Protein AF-A0A924WLX1-F1 (afdb_monomer_lite)

Secondary structure (DSSP, 8-state):
---HHHHHHTSTT--SS------HHHHHHHHTT--S-TT-EEEEETTTTEEEEHHHHHHHHHHHT--GGGHHHHHHHHHHHTSTTT-HHHHHH-SS--EEEEEEESHHHHHTT---STTTTSSS-HHHHHHHHHHHHHHHHTT---BTTTB--SS--GGGT--EE---GGG-SS--HHHHTT--TT--EEEEEEE-SPPP---SS--SHHHHHHHHHHHHT-TT-GGGTS---------HHHHHHHHHTT--HHHHHHHHH-

Foldseek 3Di:
DDPQQVVQCPDLLDPNDGWQPQDPVQLVQLPVLDPDDQQDWLFAAADVRFTDGLSLLSSLLRRLPHDSLLSVVLSVVSNVCRDVVVVVLCLLADQAAKAWAKAKAADSCVVQFFAAAPQNVHDDTSSQQRSFQSVLSCCCVRHVSRDPTRYNHP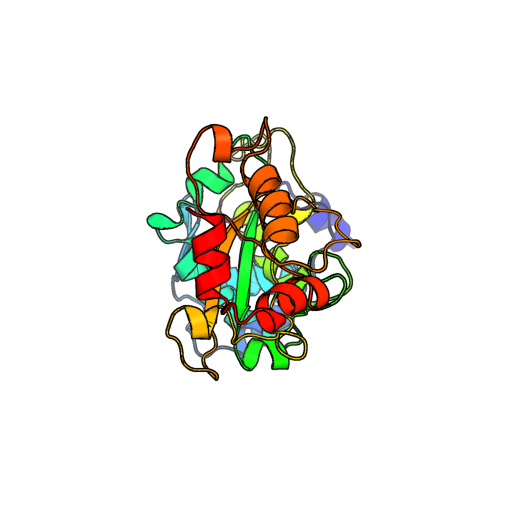DYDPCSNGHYHYHPCVLAPAQGPCVVVPHDNRDTDIDIDMDGPDDDQDDPDDLALVVLLVSVLCVCCDPPDPCVVPPDDDDDDDHSVNSVSCVVVVDHPVNSVVVSVD

pLDDT: mean 94.75, std 4.35, range [74.75, 98.81]

Sequence (262 aa):
MIDEFEFFLEKPWSDGLPVVTPTEARLAAMLATTSRDPDESIGRMPPTMEPVTVRSAALHALMAGCKPEYLPVVLGALPLMLRDEFNLNGVQGTMHGVAPLMIVNGAHARQIGINGGNGCFGPGFRANATIGRAIRLMLLNLGGGMAGIASATIFATPMRYTACITENIERSPWESLAVSKGYEGDDDVITCAMVESPRLHFDDVSQEPERLLTGIADGMTGLGSWNMHARSDMVVALGPQHAGICARAGMSRADVHRWLVE

Radius of gyration: 19.27 Å; chains: 1; bounding box: 45×36×54 Å

Structure (mmCIF, N/CA/C/O backbone):
data_AF-A0A924WLX1-F1
#
_entry.id   AF-A0A924WLX1-F1
#
loop_
_atom_site.group_PDB
_atom_site.id
_atom_site.type_symbol
_atom_site.label_atom_id
_atom_site.label_alt_id
_atom_site.label_comp_id
_atom_site.label_asym_id
_atom_site.label_entity_id
_atom_site.label_seq_id
_atom_site.pdbx_PDB_ins_code
_atom_site.Cartn_x
_atom_site.Cartn_y
_atom_site.Cartn_z
_atom_site.occupancy
_atom_site.B_iso_or_equiv
_atom_site.auth_seq_id
_atom_site.auth_comp_id
_atom_site.auth_asym_id
_atom_site.auth_atom_id
_atom_site.pdbx_PDB_model_num
ATOM 1 N N . MET A 1 1 ? 25.523 -18.072 -21.931 1.00 74.75 1 MET A N 1
ATOM 2 C CA . MET A 1 1 ? 24.106 -17.920 -21.548 1.00 74.75 1 MET A CA 1
ATOM 3 C C . MET A 1 1 ? 24.085 -16.852 -20.473 1.00 74.75 1 MET A C 1
ATOM 5 O O . MET A 1 1 ? 24.913 -16.946 -19.579 1.00 74.75 1 MET A O 1
ATOM 9 N N . ILE A 1 2 ? 23.282 -15.801 -20.629 1.00 85.88 2 ILE A N 1
ATOM 10 C CA . ILE A 1 2 ? 23.142 -14.777 -19.586 1.00 85.88 2 ILE A CA 1
ATOM 11 C C . ILE A 1 2 ? 22.268 -15.388 -18.492 1.00 85.88 2 ILE A C 1
ATOM 13 O O . ILE A 1 2 ? 21.220 -15.945 -18.814 1.00 85.88 2 ILE A O 1
ATOM 17 N N . ASP A 1 3 ? 22.712 -15.326 -17.239 1.00 92.50 3 ASP A N 1
ATOM 18 C CA . ASP A 1 3 ? 21.829 -15.592 -16.106 1.00 92.50 3 ASP A CA 1
ATOM 19 C C . ASP A 1 3 ? 20.883 -14.396 -15.974 1.00 92.50 3 ASP A C 1
ATOM 21 O O . ASP A 1 3 ? 21.306 -13.277 -15.678 1.00 92.50 3 ASP A O 1
ATOM 25 N N . GLU A 1 4 ? 19.609 -14.612 -16.293 1.00 91.00 4 GLU A N 1
ATOM 26 C CA . GLU A 1 4 ? 18.607 -13.549 -16.296 1.00 91.00 4 GLU A CA 1
ATOM 27 C C . GLU A 1 4 ? 18.418 -12.940 -14.902 1.00 91.00 4 GLU A C 1
ATOM 29 O O . GLU A 1 4 ? 18.163 -11.740 -14.801 1.00 91.00 4 GLU A O 1
ATOM 34 N N . PHE A 1 5 ? 18.570 -13.725 -13.830 1.00 91.44 5 PHE A N 1
ATOM 35 C CA . PHE A 1 5 ? 18.400 -13.221 -12.470 1.00 91.44 5 PHE A CA 1
ATOM 36 C C . PHE A 1 5 ? 19.547 -12.292 -12.087 1.00 91.44 5 PHE A C 1
ATOM 38 O O . PHE A 1 5 ? 19.292 -11.162 -11.667 1.00 91.44 5 PHE A O 1
ATOM 45 N N . GLU A 1 6 ? 20.789 -12.721 -12.314 1.00 95.00 6 GLU A N 1
ATOM 46 C CA . GLU A 1 6 ? 21.970 -11.890 -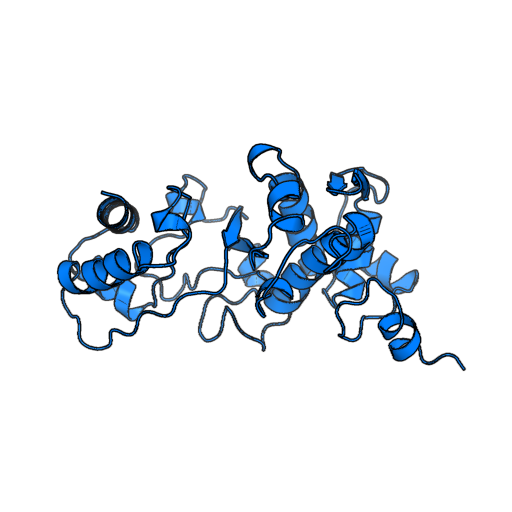12.052 1.00 95.00 6 GLU A CA 1
ATOM 47 C C . GLU A 1 6 ? 21.974 -10.632 -12.931 1.00 95.00 6 GLU A C 1
ATOM 49 O O . GLU A 1 6 ? 22.229 -9.533 -12.440 1.00 95.00 6 GLU A O 1
ATOM 54 N N . PHE A 1 7 ? 21.558 -10.741 -14.201 1.00 94.38 7 PHE A N 1
ATOM 55 C CA . PHE A 1 7 ? 21.454 -9.584 -15.096 1.00 94.38 7 PHE A CA 1
ATOM 56 C C . PHE A 1 7 ? 20.577 -8.462 -14.527 1.00 94.38 7 PHE A C 1
ATOM 58 O O . PHE A 1 7 ? 20.903 -7.283 -14.705 1.00 94.38 7 PHE A O 1
ATOM 65 N N . PHE A 1 8 ? 19.451 -8.810 -13.893 1.00 94.38 8 PHE A N 1
ATOM 66 C CA . PHE A 1 8 ? 18.564 -7.831 -13.267 1.00 94.38 8 PHE A CA 1
ATOM 67 C C . PHE A 1 8 ? 19.070 -7.370 -11.903 1.00 94.38 8 PHE A C 1
ATOM 69 O O . PHE A 1 8 ? 18.946 -6.184 -11.600 1.00 94.38 8 PHE A O 1
ATOM 76 N N . LEU A 1 9 ? 19.666 -8.263 -11.110 1.00 94.62 9 LEU A N 1
ATOM 77 C CA . LEU A 1 9 ? 20.222 -7.918 -9.801 1.00 94.62 9 LEU A CA 1
ATOM 78 C C . LEU A 1 9 ? 21.356 -6.891 -9.899 1.00 94.62 9 LEU A C 1
ATOM 80 O O . LEU A 1 9 ? 21.440 -6.010 -9.047 1.00 94.62 9 LEU A O 1
ATOM 84 N N . GLU A 1 10 ? 22.162 -6.945 -10.959 1.00 94.12 10 GLU A N 1
ATOM 85 C CA . GLU A 1 10 ? 23.251 -5.995 -11.222 1.00 94.12 10 GLU A CA 1
ATOM 86 C C . GLU A 1 10 ? 22.772 -4.601 -11.674 1.00 94.12 10 GLU A C 1
ATOM 88 O O . GLU A 1 10 ? 23.583 -3.679 -11.817 1.00 94.12 10 GLU A O 1
ATOM 93 N N . LYS A 1 11 ? 21.474 -4.404 -11.946 1.00 92.00 11 LYS A N 1
ATOM 94 C CA . LYS A 1 11 ? 20.974 -3.094 -12.382 1.00 92.00 11 LYS A CA 1
ATOM 95 C C . LYS A 1 11 ? 20.911 -2.112 -11.210 1.00 92.00 11 LYS A C 1
ATOM 97 O O . LYS A 1 11 ? 20.448 -2.489 -10.138 1.00 92.00 11 LYS A O 1
ATOM 102 N N . PRO A 1 12 ? 21.247 -0.820 -11.419 1.00 89.19 12 PRO A N 1
ATOM 103 C CA . PRO A 1 12 ? 21.176 0.197 -10.361 1.00 89.19 12 PRO A CA 1
ATOM 104 C C . PRO A 1 12 ? 19.791 0.342 -9.725 1.00 89.19 12 PRO A C 1
ATOM 106 O O . PRO A 1 12 ? 19.661 0.750 -8.578 1.00 89.19 12 PRO A O 1
ATOM 109 N N . TRP A 1 13 ? 18.756 0.011 -10.494 1.00 87.94 13 TRP A N 1
ATOM 110 C CA . TRP A 1 13 ? 17.361 0.114 -10.099 1.00 87.94 13 TRP A CA 1
ATOM 111 C C . TRP A 1 13 ? 16.793 -1.177 -9.486 1.00 87.94 13 TRP A C 1
ATOM 113 O O . TRP A 1 13 ? 15.621 -1.221 -9.117 1.00 87.94 13 TRP A O 1
ATOM 123 N N . SER A 1 14 ? 17.612 -2.225 -9.366 1.00 93.25 14 SER A N 1
ATOM 124 C CA . SER A 1 14 ? 17.266 -3.447 -8.643 1.00 93.25 14 SER A CA 1
ATOM 125 C C . SER A 1 14 ? 16.889 -3.129 -7.196 1.00 93.25 14 SER A C 1
ATOM 127 O O . SER A 1 14 ? 17.543 -2.330 -6.526 1.00 93.25 14 SER A O 1
ATOM 129 N N . ASP A 1 15 ? 15.858 -3.797 -6.686 1.00 94.50 15 ASP A N 1
ATOM 130 C CA . ASP A 1 15 ? 15.514 -3.769 -5.265 1.00 94.50 15 ASP A CA 1
ATOM 131 C C . ASP A 1 15 ? 16.236 -4.873 -4.471 1.00 94.50 15 ASP A C 1
ATOM 133 O O . ASP A 1 15 ? 15.884 -5.146 -3.330 1.00 94.50 15 ASP A O 1
ATOM 137 N N . GLY A 1 16 ? 17.243 -5.527 -5.057 1.00 94.94 16 GLY A N 1
ATOM 138 C CA . GLY A 1 16 ? 18.006 -6.594 -4.404 1.00 94.94 16 GLY A CA 1
ATOM 139 C C . GLY A 1 16 ? 17.264 -7.930 -4.314 1.00 94.94 16 GLY A C 1
ATOM 140 O O . GLY A 1 16 ? 17.750 -8.851 -3.659 1.00 94.94 16 GLY A O 1
ATOM 141 N N . LEU A 1 17 ? 16.105 -8.060 -4.968 1.00 95.50 17 LEU A N 1
ATOM 142 C CA . LEU A 1 17 ? 15.347 -9.303 -5.069 1.00 95.50 17 LEU A CA 1
ATOM 143 C C . LEU A 1 17 ? 15.228 -9.742 -6.537 1.00 95.50 17 LEU A C 1
ATOM 145 O O . LEU A 1 17 ? 15.086 -8.898 -7.424 1.00 95.50 17 LEU A O 1
ATOM 149 N N . PRO A 1 18 ? 15.180 -11.057 -6.822 1.00 95.94 18 PRO A N 1
ATOM 150 C CA . PRO A 1 18 ? 14.903 -11.544 -8.168 1.00 95.94 18 PRO A CA 1
ATOM 151 C C . PRO A 1 18 ? 13.597 -10.965 -8.725 1.00 95.94 18 PRO A C 1
ATOM 153 O O . PRO A 1 18 ? 12.610 -10.782 -7.999 1.00 95.94 18 PRO A O 1
ATOM 156 N N . VAL A 1 19 ? 13.577 -10.702 -10.027 1.00 96.94 19 VAL A N 1
ATOM 157 C CA . VAL A 1 19 ? 12.373 -10.289 -10.758 1.00 96.94 19 VAL A CA 1
ATOM 158 C C . VAL A 1 19 ? 11.909 -11.409 -11.679 1.00 96.94 19 VAL A C 1
ATOM 160 O O . VAL A 1 19 ? 12.694 -12.254 -12.108 1.00 96.94 19 VAL A O 1
ATOM 163 N N . VAL A 1 20 ? 10.622 -11.412 -12.017 1.00 97.06 20 VAL A N 1
ATOM 164 C CA . VAL A 1 20 ? 10.142 -12.239 -13.128 1.00 97.06 20 VAL A CA 1
ATOM 165 C C . VAL A 1 20 ? 10.621 -11.606 -14.430 1.00 97.06 20 VAL A C 1
ATOM 167 O O . VAL A 1 20 ? 10.263 -10.464 -14.715 1.00 97.06 20 VAL A O 1
ATOM 170 N N . THR A 1 21 ? 11.381 -12.352 -15.239 1.00 95.19 21 THR A N 1
ATOM 171 C CA . THR A 1 21 ? 11.864 -11.874 -16.543 1.00 95.19 21 THR A CA 1
ATOM 172 C C . THR A 1 21 ? 10.697 -11.344 -17.385 1.00 95.19 21 THR A C 1
ATOM 174 O O . THR A 1 21 ? 9.771 -12.115 -17.687 1.00 95.19 21 THR A O 1
ATOM 177 N N . PRO A 1 22 ? 10.711 -10.056 -17.765 1.00 95.06 22 PRO A N 1
ATOM 178 C CA . PRO A 1 22 ? 9.623 -9.438 -18.498 1.00 95.06 22 PRO A CA 1
ATOM 179 C C . PRO A 1 22 ? 9.725 -9.746 -19.995 1.00 95.06 22 PRO A C 1
ATOM 181 O O . PRO A 1 22 ? 10.288 -8.983 -20.772 1.00 95.06 22 PRO A O 1
ATOM 184 N N . THR A 1 23 ? 9.189 -10.890 -20.411 1.00 96.38 23 THR A N 1
ATOM 185 C CA . THR A 1 23 ? 9.080 -11.233 -21.836 1.00 96.38 23 THR A CA 1
ATOM 186 C C . THR A 1 23 ? 7.814 -10.634 -22.447 1.00 96.3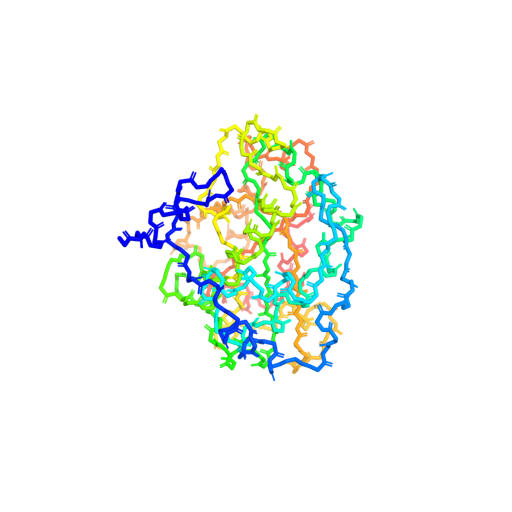8 23 THR A C 1
ATOM 188 O O . THR A 1 23 ? 6.807 -10.479 -21.754 1.00 96.38 23 THR A O 1
ATOM 191 N N . GLU A 1 24 ? 7.823 -10.380 -23.758 1.00 97.38 24 GLU A N 1
ATOM 192 C CA . GLU A 1 24 ? 6.649 -9.874 -24.494 1.00 97.38 24 GLU A CA 1
ATOM 193 C C . GLU A 1 24 ? 5.400 -10.738 -24.271 1.00 97.38 24 GLU A C 1
ATOM 195 O O . GLU A 1 24 ? 4.314 -10.225 -24.020 1.00 97.38 24 GLU A O 1
ATOM 200 N N . ALA A 1 25 ? 5.556 -12.066 -24.266 1.00 98.06 25 ALA A N 1
ATOM 201 C CA . ALA A 1 25 ? 4.447 -12.988 -24.025 1.00 98.06 25 ALA A CA 1
ATOM 202 C C . ALA A 1 25 ? 3.845 -12.840 -22.614 1.00 98.06 25 ALA A C 1
ATOM 204 O O . ALA A 1 25 ? 2.625 -12.877 -22.450 1.00 98.06 25 ALA A O 1
ATOM 205 N N . ARG A 1 26 ? 4.684 -12.653 -21.585 1.00 98.12 26 ARG A N 1
ATOM 206 C CA . ARG A 1 26 ? 4.219 -12.444 -20.204 1.00 98.12 26 ARG A CA 1
ATOM 207 C C . ARG A 1 26 ? 3.567 -11.073 -20.034 1.00 98.12 26 ARG A C 1
ATOM 209 O O . ARG A 1 26 ? 2.556 -10.973 -19.343 1.00 98.12 26 ARG A O 1
ATOM 216 N N . LEU A 1 27 ? 4.116 -10.040 -20.674 1.00 98.44 27 LEU A N 1
ATOM 217 C CA . LEU A 1 27 ? 3.535 -8.699 -20.664 1.00 98.44 27 LEU A CA 1
ATOM 218 C C . LEU A 1 27 ? 2.179 -8.673 -21.383 1.00 98.44 27 LEU A C 1
ATOM 220 O O . LEU A 1 27 ? 1.228 -8.106 -20.856 1.00 98.44 27 LEU A O 1
ATOM 224 N N . ALA A 1 28 ? 2.056 -9.346 -22.529 1.00 98.00 28 ALA A N 1
ATOM 225 C CA . ALA A 1 28 ? 0.788 -9.484 -23.241 1.00 98.00 28 ALA A CA 1
ATOM 226 C C . ALA A 1 28 ? -0.277 -10.193 -22.386 1.00 98.00 28 ALA A C 1
ATOM 228 O O . ALA A 1 28 ? -1.412 -9.730 -22.316 1.00 98.00 28 ALA A O 1
ATOM 229 N N . ALA A 1 29 ? 0.092 -11.265 -21.675 1.00 97.88 29 ALA A N 1
ATOM 230 C CA . ALA A 1 29 ? -0.818 -11.956 -20.758 1.00 97.88 29 ALA A CA 1
ATOM 231 C C . ALA A 1 29 ? -1.258 -11.076 -19.573 1.00 97.88 29 ALA A C 1
ATOM 233 O O . ALA A 1 29 ? -2.403 -11.160 -19.138 1.00 97.88 29 ALA A O 1
ATOM 234 N N . MET A 1 30 ? -0.362 -10.225 -19.063 1.00 98.06 30 MET A N 1
ATOM 235 C CA . MET A 1 30 ? -0.672 -9.241 -18.022 1.00 98.06 30 MET A CA 1
ATOM 236 C C . MET A 1 30 ? -1.642 -8.169 -18.541 1.00 98.06 30 MET A C 1
ATOM 238 O O . MET A 1 30 ? -2.619 -7.856 -17.875 1.00 98.06 30 MET A O 1
ATOM 242 N N . LEU A 1 31 ? -1.406 -7.630 -19.740 1.00 98.12 31 LEU A N 1
ATOM 243 C CA . LEU A 1 31 ? -2.254 -6.596 -20.342 1.00 98.12 31 LEU A CA 1
ATOM 244 C C . LEU A 1 31 ? -3.635 -7.119 -20.761 1.00 98.12 31 LEU A C 1
ATOM 246 O O . LEU A 1 31 ? -4.588 -6.351 -20.795 1.00 98.12 31 LEU A O 1
ATOM 250 N N . ALA A 1 32 ? -3.775 -8.421 -21.019 1.00 96.69 32 ALA A N 1
ATOM 251 C CA . ALA A 1 32 ? -5.050 -9.028 -21.397 1.00 96.69 32 ALA A CA 1
ATOM 252 C C . ALA A 1 32 ? -6.135 -8.965 -20.298 1.00 96.69 32 ALA A C 1
ATOM 254 O O . ALA A 1 32 ? -7.300 -9.225 -20.592 1.00 96.69 32 ALA A O 1
ATOM 255 N N . THR A 1 33 ? -5.790 -8.634 -19.047 1.00 93.69 33 THR A N 1
ATOM 256 C CA . THR A 1 33 ? -6.763 -8.497 -17.942 1.00 93.69 33 THR A CA 1
ATOM 257 C C . THR A 1 33 ? -7.316 -7.087 -17.768 1.00 93.69 33 THR A C 1
ATOM 259 O O . THR A 1 33 ? -8.112 -6.853 -16.857 1.00 93.69 33 THR A O 1
ATOM 262 N N . THR A 1 34 ? -6.933 -6.140 -18.624 1.00 95.19 34 THR A N 1
ATOM 263 C CA . THR A 1 34 ? -7.477 -4.782 -18.621 1.00 95.19 34 THR A CA 1
ATOM 264 C C . THR A 1 34 ? -7.945 -4.378 -20.014 1.00 95.19 34 THR A C 1
ATOM 266 O O . THR A 1 34 ? -7.372 -4.778 -21.021 1.00 95.19 34 THR A O 1
ATOM 269 N N . SER A 1 35 ? -9.006 -3.575 -20.072 1.00 95.56 35 SER A N 1
ATOM 270 C CA . SER A 1 35 ? -9.497 -2.966 -21.311 1.00 95.56 35 SER A CA 1
ATOM 271 C C . SER A 1 35 ? -8.867 -1.600 -21.596 1.00 95.56 35 SER A C 1
ATOM 273 O O . SER A 1 35 ? -9.222 -0.969 -22.590 1.00 95.56 35 SER A O 1
ATOM 275 N N . ARG A 1 36 ? -7.997 -1.107 -20.704 1.00 97.31 36 ARG A N 1
ATOM 276 C CA . ARG A 1 36 ? -7.296 0.169 -20.884 1.00 97.31 36 ARG A CA 1
ATOM 277 C C . ARG A 1 36 ? -6.259 0.059 -21.995 1.00 97.31 36 ARG A C 1
ATOM 279 O O . ARG A 1 36 ? -5.639 -0.990 -22.166 1.00 97.31 36 ARG A O 1
ATOM 286 N N . ASP A 1 37 ? -6.063 1.151 -22.725 1.00 97.94 37 ASP A N 1
ATOM 287 C CA . ASP A 1 37 ? -5.050 1.220 -23.777 1.00 97.94 37 ASP A CA 1
ATOM 288 C C . ASP A 1 37 ? -3.648 1.108 -23.138 1.00 97.94 37 ASP A C 1
ATOM 290 O O . ASP A 1 37 ? -3.336 1.879 -22.227 1.00 97.94 37 ASP A O 1
ATOM 294 N N . PRO A 1 38 ? -2.787 0.160 -23.562 1.00 98.12 38 PRO A N 1
ATOM 295 C CA . PRO A 1 38 ? -1.426 0.032 -23.044 1.00 98.12 38 PRO A CA 1
ATOM 296 C C . PRO A 1 38 ? -0.599 1.325 -23.095 1.00 98.12 38 PRO A C 1
ATOM 298 O O . PRO A 1 38 ? 0.272 1.523 -22.241 1.00 98.12 38 PRO A O 1
ATOM 301 N N . ASP A 1 39 ? -0.863 2.199 -24.063 1.00 97.94 39 ASP A N 1
ATOM 302 C CA . ASP A 1 39 ? -0.116 3.443 -24.249 1.00 97.94 39 ASP A CA 1
ATOM 303 C C . ASP A 1 39 ? -0.803 4.643 -23.560 1.00 97.94 39 ASP A C 1
ATOM 305 O O . ASP A 1 39 ? -0.276 5.758 -23.559 1.00 97.94 39 ASP A O 1
ATOM 309 N N . GLU A 1 40 ? -1.935 4.406 -22.885 1.00 98.19 40 GLU A N 1
ATOM 310 C CA . GLU A 1 40 ? -2.613 5.389 -22.045 1.00 98.19 40 GLU A CA 1
ATOM 311 C C . GLU A 1 40 ? -1.690 5.863 -20.916 1.00 98.19 40 GLU A C 1
ATOM 313 O O . GLU A 1 40 ? -1.177 5.069 -20.119 1.00 98.19 40 GLU A O 1
ATOM 318 N N . SER A 1 41 ? -1.511 7.182 -20.825 1.00 97.81 41 SER A N 1
ATOM 319 C CA . SER A 1 41 ? -0.792 7.826 -19.728 1.00 97.81 41 SER A CA 1
ATOM 320 C C . SER A 1 41 ? -1.658 7.874 -18.470 1.00 97.81 41 SER A C 1
ATOM 322 O O . SER A 1 41 ? -2.769 8.399 -18.486 1.00 97.81 41 SER A O 1
ATOM 324 N N . ILE A 1 42 ? -1.116 7.382 -17.361 1.00 98.12 42 ILE A N 1
ATOM 325 C CA . ILE A 1 42 ? -1.711 7.461 -16.022 1.00 98.12 42 ILE A CA 1
ATOM 326 C C . ILE A 1 42 ? -1.253 8.740 -15.305 1.00 98.12 42 ILE A C 1
ATOM 328 O O . ILE A 1 42 ? -1.982 9.291 -14.485 1.00 98.12 42 ILE A O 1
ATOM 332 N N . GLY A 1 43 ? -0.048 9.224 -15.613 1.00 97.69 43 GLY A N 1
ATOM 333 C CA . GLY A 1 43 ? 0.541 10.412 -15.002 1.00 97.69 43 GLY A CA 1
ATOM 334 C C . GLY A 1 43 ? 2.061 10.428 -15.144 1.00 97.69 43 GLY A C 1
ATOM 335 O O . GLY A 1 43 ? 2.618 9.815 -16.056 1.00 97.69 43 GLY A O 1
ATOM 336 N N . ARG A 1 44 ? 2.748 11.140 -14.247 1.00 98.00 44 ARG A N 1
ATOM 337 C CA . ARG A 1 44 ? 4.214 11.259 -14.240 1.00 98.00 44 ARG A CA 1
ATOM 338 C C . ARG A 1 44 ? 4.769 10.917 -12.869 1.00 98.00 44 ARG A C 1
ATOM 340 O O . ARG A 1 44 ? 4.293 11.461 -11.881 1.00 98.00 44 ARG A O 1
ATOM 347 N N . MET A 1 45 ? 5.765 10.038 -12.815 1.00 97.75 45 MET A N 1
ATOM 348 C CA . MET A 1 45 ? 6.325 9.551 -11.557 1.00 97.75 45 MET A CA 1
ATOM 349 C C . MET A 1 45 ? 7.396 10.515 -11.024 1.00 97.75 45 MET A C 1
ATOM 351 O O . MET A 1 45 ? 8.450 10.632 -11.648 1.00 97.75 45 MET A O 1
ATOM 355 N N . PRO A 1 46 ? 7.193 11.189 -9.881 1.00 95.50 46 PRO A N 1
ATOM 356 C CA . PRO A 1 46 ? 8.238 12.010 -9.278 1.00 95.50 46 PRO A CA 1
ATOM 357 C C . PRO A 1 46 ? 9.347 11.152 -8.632 1.00 95.50 46 PRO A C 1
ATOM 359 O O . PRO A 1 46 ? 9.079 10.009 -8.245 1.00 95.50 46 PRO A O 1
ATOM 362 N N . PRO A 1 47 ? 10.554 11.711 -8.399 1.00 93.69 47 PRO A N 1
ATOM 363 C CA . PRO A 1 47 ? 10.961 13.080 -8.762 1.00 93.69 47 PRO A CA 1
ATOM 364 C C . PRO A 1 47 ? 11.387 13.312 -10.223 1.00 93.69 47 PRO A C 1
ATOM 366 O O . PRO A 1 47 ? 11.363 14.451 -10.676 1.00 93.69 47 PRO A O 1
ATOM 369 N N . THR A 1 48 ? 11.775 12.278 -10.967 1.00 94.69 48 THR A N 1
ATOM 370 C CA . THR A 1 48 ? 12.247 12.390 -12.372 1.00 94.69 48 THR A CA 1
ATOM 371 C C . THR A 1 48 ? 11.161 12.823 -13.362 1.00 94.69 48 THR A C 1
ATOM 373 O O . THR A 1 48 ? 11.476 13.335 -14.433 1.00 94.69 48 THR A O 1
ATOM 376 N N . MET A 1 49 ? 9.885 12.649 -13.004 1.00 95.94 49 MET A N 1
ATOM 377 C CA . MET A 1 49 ? 8.708 12.974 -13.818 1.00 95.94 49 MET A CA 1
ATOM 378 C C . MET A 1 49 ? 8.591 12.157 -15.112 1.00 95.94 49 MET A C 1
ATOM 380 O O . MET A 1 49 ? 7.953 12.603 -16.078 1.00 95.94 49 MET A O 1
ATOM 384 N N . GLU A 1 50 ? 9.152 10.945 -15.115 1.00 97.00 50 GLU A N 1
ATOM 385 C CA . GLU A 1 50 ? 9.006 10.000 -16.222 1.00 97.00 50 GLU A CA 1
ATOM 386 C C . GLU A 1 50 ? 7.531 9.615 -16.431 1.00 97.00 50 GLU A C 1
ATOM 388 O O . GLU A 1 50 ? 6.790 9.451 -15.450 1.00 97.00 50 GLU A O 1
ATOM 393 N N . PRO A 1 51 ? 7.068 9.468 -17.686 1.00 97.50 51 PRO A N 1
ATOM 394 C CA . PRO A 1 51 ? 5.701 9.049 -17.971 1.00 97.50 51 PRO A CA 1
ATOM 395 C C . PRO A 1 51 ? 5.385 7.660 -17.404 1.00 97.50 51 PRO A C 1
ATOM 397 O O . PRO A 1 51 ? 6.128 6.694 -17.594 1.00 97.50 51 PRO A O 1
ATOM 400 N N . VAL A 1 52 ? 4.231 7.543 -16.754 1.00 98.38 52 VAL A N 1
ATOM 401 C CA . VAL A 1 52 ? 3.666 6.266 -16.310 1.00 98.38 52 VAL A CA 1
ATOM 402 C C . VAL A 1 52 ? 2.537 5.906 -17.261 1.00 98.38 52 VAL A C 1
ATOM 404 O O . VAL A 1 52 ? 1.558 6.642 -17.343 1.00 98.38 52 VAL A O 1
ATOM 407 N N . THR A 1 53 ? 2.653 4.781 -17.961 1.00 98.69 53 THR A N 1
ATOM 408 C CA . THR A 1 53 ? 1.601 4.252 -18.836 1.00 98.69 53 THR A CA 1
ATOM 409 C C . THR A 1 53 ? 1.035 2.954 -18.277 1.00 98.69 53 THR A C 1
ATOM 411 O O . THR A 1 53 ? 1.625 2.335 -17.386 1.00 98.69 53 THR A O 1
ATOM 414 N N . VAL A 1 54 ? -0.092 2.495 -18.818 1.00 98.75 54 VAL A N 1
ATOM 415 C CA . VAL A 1 54 ? -0.649 1.171 -18.489 1.00 98.75 54 VAL A CA 1
ATOM 416 C C . VAL A 1 54 ? 0.371 0.063 -18.776 1.00 98.75 54 VAL A C 1
ATOM 418 O O . VAL A 1 54 ? 0.566 -0.827 -17.946 1.00 98.75 54 VAL A O 1
ATOM 421 N N . ARG A 1 55 ? 1.096 0.149 -19.898 1.00 98.62 55 ARG A N 1
ATOM 422 C CA . ARG A 1 55 ? 2.174 -0.782 -20.256 1.00 98.62 55 ARG A CA 1
ATOM 423 C C . ARG A 1 55 ? 3.317 -0.757 -19.2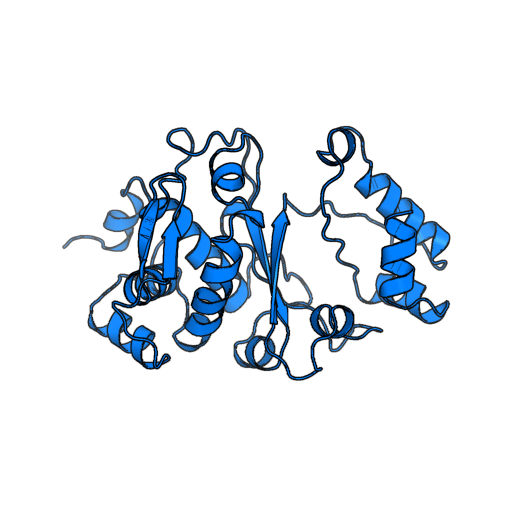51 1.00 98.62 55 ARG A C 1
ATOM 425 O O . ARG A 1 55 ? 3.764 -1.828 -18.840 1.00 98.62 55 ARG A O 1
ATOM 432 N N . SER A 1 56 ? 3.795 0.423 -18.845 1.00 98.38 56 SER A N 1
ATOM 433 C CA . SER A 1 56 ? 4.885 0.487 -17.868 1.00 98.38 56 SER A CA 1
ATOM 434 C C . SER A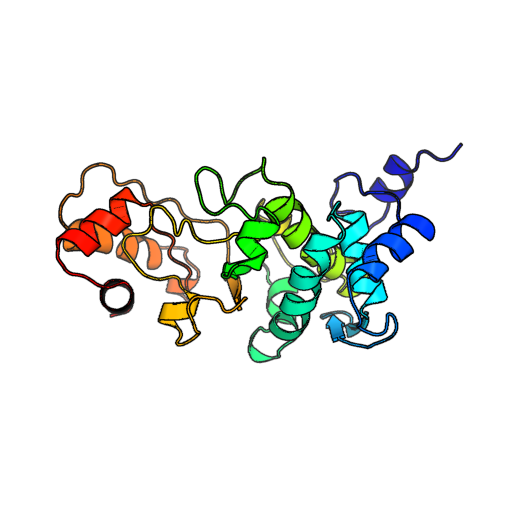 1 56 ? 4.426 -0.021 -16.500 1.00 98.38 56 SER A C 1
ATOM 436 O O . SER A 1 56 ? 5.157 -0.785 -15.873 1.00 98.38 56 SER A O 1
ATOM 438 N N . ALA A 1 57 ? 3.195 0.266 -16.071 1.00 98.75 57 ALA A N 1
ATOM 439 C CA . ALA A 1 57 ? 2.630 -0.303 -14.847 1.00 98.75 57 ALA A CA 1
ATOM 440 C C . ALA A 1 57 ? 2.533 -1.840 -14.902 1.00 98.75 57 ALA A C 1
ATOM 442 O O . ALA A 1 57 ? 2.976 -2.522 -13.975 1.00 98.75 57 ALA A O 1
ATOM 443 N N . ALA A 1 58 ? 2.032 -2.398 -16.008 1.00 98.75 58 ALA A N 1
ATOM 444 C CA . ALA A 1 58 ? 1.943 -3.843 -16.224 1.00 98.75 58 ALA A CA 1
ATOM 445 C C . ALA A 1 58 ? 3.321 -4.523 -16.236 1.00 98.75 58 ALA A C 1
ATOM 447 O O . ALA A 1 58 ? 3.485 -5.598 -15.655 1.00 98.75 58 ALA A O 1
ATOM 448 N N . LEU A 1 59 ? 4.325 -3.880 -16.837 1.00 98.56 59 LEU A N 1
ATOM 449 C CA . LEU A 1 59 ? 5.708 -4.353 -16.849 1.00 98.56 59 LEU A CA 1
ATOM 450 C C . LEU A 1 59 ? 6.286 -4.464 -15.430 1.00 98.56 59 LEU A C 1
ATOM 452 O O . LEU A 1 59 ? 6.819 -5.511 -15.065 1.00 98.56 59 LEU A O 1
ATOM 456 N N . HIS A 1 60 ? 6.139 -3.423 -14.607 1.00 98.69 60 HIS A N 1
ATOM 457 C CA . HIS A 1 60 ? 6.642 -3.438 -13.228 1.00 98.69 60 HIS A CA 1
ATOM 458 C C . HIS A 1 60 ? 5.847 -4.393 -12.332 1.00 98.69 60 HIS A C 1
ATOM 460 O O . HIS A 1 60 ? 6.438 -5.074 -11.493 1.00 98.69 60 HIS A O 1
ATOM 466 N N . ALA A 1 61 ? 4.531 -4.509 -12.538 1.00 98.81 61 ALA A N 1
ATOM 467 C CA . ALA A 1 61 ? 3.712 -5.515 -11.869 1.00 98.81 61 ALA A CA 1
ATOM 468 C C . ALA A 1 61 ? 4.192 -6.935 -12.203 1.00 98.81 61 ALA A C 1
ATOM 470 O O . ALA A 1 61 ? 4.377 -7.755 -11.301 1.00 98.81 61 ALA A O 1
ATOM 471 N N . LEU A 1 62 ? 4.460 -7.215 -13.481 1.00 98.62 62 LEU A N 1
ATOM 472 C CA . LEU A 1 62 ? 5.020 -8.489 -13.922 1.00 98.62 62 LEU A CA 1
ATOM 473 C C . LEU A 1 62 ? 6.360 -8.761 -13.239 1.00 98.62 62 LEU A C 1
ATOM 475 O O . LEU A 1 62 ? 6.501 -9.801 -12.601 1.00 98.62 62 LEU A O 1
ATOM 479 N N . MET A 1 63 ? 7.304 -7.820 -13.318 1.00 98.44 63 MET A N 1
ATOM 480 C CA . MET A 1 63 ? 8.633 -7.954 -12.710 1.00 98.44 63 MET A CA 1
ATOM 481 C C . MET A 1 63 ? 8.565 -8.203 -11.200 1.00 98.44 63 MET A C 1
ATOM 483 O O . MET A 1 63 ? 9.295 -9.054 -10.690 1.00 98.44 63 MET A O 1
ATOM 487 N N . ALA A 1 64 ? 7.645 -7.534 -10.499 1.00 98.50 64 ALA A N 1
ATOM 488 C CA . ALA A 1 64 ? 7.404 -7.736 -9.071 1.00 98.50 64 ALA A CA 1
ATOM 489 C C . ALA A 1 64 ? 6.847 -9.129 -8.734 1.00 98.50 64 ALA A C 1
ATOM 491 O O . ALA A 1 64 ? 6.874 -9.532 -7.571 1.00 98.50 64 ALA A O 1
ATOM 492 N N . GLY A 1 65 ? 6.351 -9.868 -9.730 1.00 98.38 65 GLY A N 1
ATOM 493 C CA . GLY A 1 65 ? 5.743 -11.183 -9.569 1.00 98.38 65 GLY A CA 1
ATOM 494 C C . GLY A 1 65 ? 4.227 -11.148 -9.393 1.00 98.38 65 GLY A C 1
ATOM 495 O O . GLY A 1 65 ? 3.656 -12.153 -8.950 1.00 98.38 65 GLY A O 1
ATOM 496 N N . CYS A 1 66 ? 3.555 -10.044 -9.735 1.00 98.75 66 CYS A N 1
ATOM 497 C CA . CYS A 1 66 ? 2.095 -9.996 -9.742 1.00 98.75 66 CYS A CA 1
ATOM 498 C C . CYS A 1 66 ? 1.517 -11.061 -10.672 1.00 98.75 66 CYS A C 1
ATOM 500 O O . CYS A 1 66 ? 2.110 -11.434 -11.687 1.00 98.75 66 CYS A O 1
ATOM 502 N N . LYS A 1 67 ? 0.332 -11.552 -10.318 1.00 98.50 67 LYS A N 1
ATOM 503 C CA . LYS A 1 67 ? -0.511 -12.249 -11.281 1.00 98.50 67 LYS A CA 1
ATOM 504 C C . LYS A 1 67 ? -1.317 -11.224 -12.097 1.00 98.50 67 LYS A C 1
ATOM 506 O O . LYS A 1 67 ? -1.539 -10.121 -11.589 1.00 98.50 67 LYS A O 1
ATOM 511 N N . PRO A 1 68 ? -1.778 -11.569 -13.312 1.00 98.31 68 PRO A N 1
ATOM 512 C CA . PRO A 1 68 ? -2.591 -10.676 -14.137 1.00 98.31 68 PRO A CA 1
ATOM 513 C C . PRO A 1 68 ? -3.827 -10.099 -13.434 1.00 98.31 68 PRO A C 1
ATOM 515 O O . PRO A 1 68 ? -4.142 -8.923 -13.611 1.00 98.31 68 PRO A O 1
ATOM 518 N N . GLU A 1 69 ? -4.487 -10.873 -12.573 1.00 98.06 69 GLU A N 1
ATOM 519 C CA . GLU A 1 69 ? -5.647 -10.425 -11.793 1.00 98.06 69 GLU A CA 1
ATOM 520 C C . GLU A 1 69 ? -5.325 -9.339 -10.743 1.00 98.06 69 GLU A C 1
ATOM 522 O O . GLU A 1 69 ? -6.234 -8.687 -10.233 1.00 98.06 69 GLU A O 1
ATOM 527 N N . TYR A 1 70 ? -4.046 -9.100 -10.428 1.00 98.62 70 TYR A N 1
ATOM 528 C CA . TYR A 1 70 ? -3.626 -8.065 -9.472 1.00 98.62 70 TYR A CA 1
ATOM 529 C C . TYR A 1 70 ? -3.430 -6.697 -10.135 1.00 98.62 70 TYR A C 1
ATOM 531 O O . TYR A 1 70 ? -3.417 -5.676 -9.445 1.00 98.62 70 TYR A O 1
ATOM 539 N N . LEU A 1 71 ? -3.274 -6.663 -11.465 1.00 98.56 71 LEU A N 1
ATOM 540 C CA . LEU A 1 71 ? -3.018 -5.439 -12.224 1.00 98.56 71 LEU A CA 1
ATOM 541 C C . LEU A 1 71 ? -4.058 -4.330 -11.972 1.00 98.56 71 LEU A C 1
ATOM 543 O O . LEU A 1 71 ? -3.632 -3.187 -11.804 1.00 98.56 71 LEU A O 1
ATOM 547 N N . PRO A 1 72 ? -5.376 -4.610 -11.873 1.00 97.62 72 PRO A N 1
ATOM 548 C CA . PRO A 1 72 ? -6.368 -3.571 -11.597 1.00 97.62 72 PRO A CA 1
ATOM 549 C C . PRO A 1 72 ? -6.092 -2.775 -10.315 1.00 97.62 72 PRO A C 1
ATOM 551 O O . PRO A 1 72 ? -6.266 -1.560 -10.312 1.00 97.62 72 PRO A O 1
ATOM 554 N N . VAL A 1 73 ? -5.582 -3.419 -9.257 1.00 98.44 73 VAL A N 1
ATOM 555 C CA . VAL A 1 73 ? -5.233 -2.733 -8.000 1.00 98.44 73 VAL A CA 1
ATOM 556 C C . VAL A 1 73 ? -4.052 -1.786 -8.210 1.00 98.44 73 VAL A C 1
ATOM 558 O O . VAL A 1 73 ? -4.096 -0.640 -7.772 1.00 98.44 73 VAL A O 1
ATOM 561 N N . VAL A 1 74 ? -3.018 -2.230 -8.932 1.00 98.69 74 VAL A N 1
ATOM 562 C CA . VAL A 1 74 ? -1.855 -1.390 -9.272 1.00 98.69 74 VAL A CA 1
ATOM 563 C C . VAL A 1 74 ? -2.292 -0.178 -10.101 1.00 98.69 74 VAL A C 1
ATOM 565 O O . VAL A 1 74 ? -1.916 0.952 -9.793 1.00 98.69 74 VAL A O 1
ATOM 568 N N . LEU A 1 75 ? -3.122 -0.398 -11.125 1.00 98.44 75 LEU A N 1
ATOM 569 C CA . LEU A 1 75 ? -3.629 0.665 -11.995 1.00 98.44 75 LEU A CA 1
ATOM 570 C C . LEU A 1 75 ? -4.555 1.644 -11.265 1.00 98.44 75 LEU A C 1
ATOM 572 O O . LEU A 1 75 ? -4.530 2.827 -11.593 1.00 98.44 75 LEU A O 1
ATOM 576 N N . GLY A 1 76 ? -5.354 1.175 -10.303 1.00 97.69 76 GLY A N 1
ATOM 577 C CA . GLY A 1 76 ? -6.230 2.019 -9.485 1.00 97.69 76 GLY A CA 1
ATOM 578 C C . GLY A 1 76 ? -5.475 2.834 -8.431 1.00 97.69 76 GLY A C 1
ATOM 579 O O . GLY A 1 76 ? -5.849 3.969 -8.146 1.00 97.69 76 GLY A O 1
ATOM 580 N N . ALA A 1 77 ? -4.376 2.299 -7.892 1.00 98.31 77 ALA A N 1
ATOM 581 C CA . ALA A 1 77 ? -3.569 2.988 -6.887 1.00 98.31 77 ALA A CA 1
ATOM 582 C C . ALA A 1 77 ? -2.747 4.149 -7.471 1.00 98.31 77 ALA A C 1
ATOM 584 O O . ALA A 1 77 ? -2.555 5.169 -6.809 1.00 98.31 77 ALA A O 1
ATOM 585 N N . LEU A 1 78 ? -2.268 4.009 -8.712 1.00 98.31 78 LEU A N 1
ATOM 586 C CA . LEU A 1 78 ? -1.396 4.997 -9.353 1.00 98.31 78 LEU A CA 1
ATOM 587 C C . LEU A 1 78 ? -2.024 6.402 -9.442 1.00 98.31 78 LEU A C 1
ATOM 589 O O . LEU A 1 78 ? -1.385 7.336 -8.959 1.00 98.31 78 LEU A O 1
ATOM 593 N N . PRO A 1 79 ? -3.254 6.596 -9.965 1.00 97.88 79 PRO A N 1
ATOM 594 C CA . PRO A 1 79 ? -3.898 7.907 -9.968 1.00 97.88 79 PRO A CA 1
ATOM 595 C C . PRO A 1 79 ? -3.996 8.534 -8.578 1.00 97.88 79 PRO A C 1
ATOM 597 O O . PRO A 1 79 ? -3.817 9.737 -8.461 1.00 97.88 79 PRO A O 1
ATOM 600 N N . LEU A 1 80 ? -4.240 7.739 -7.528 1.00 97.50 80 LEU A N 1
ATOM 601 C CA . LEU A 1 80 ? -4.323 8.235 -6.150 1.00 97.50 80 LEU A CA 1
ATOM 602 C C . LEU A 1 80 ? -2.962 8.717 -5.637 1.00 97.50 80 LEU A C 1
ATOM 604 O O . LEU A 1 80 ? -2.884 9.763 -5.003 1.00 97.50 80 LEU A O 1
ATOM 608 N N . MET A 1 81 ? -1.891 7.971 -5.921 1.00 97.44 81 MET A N 1
ATOM 609 C CA . MET A 1 81 ? -0.537 8.305 -5.465 1.00 97.44 81 MET A CA 1
ATOM 610 C C . MET A 1 81 ? 0.106 9.450 -6.254 1.00 97.44 81 MET A C 1
ATOM 612 O O . MET A 1 81 ? 1.001 10.116 -5.740 1.00 97.44 81 MET A O 1
ATOM 616 N N . LEU A 1 82 ? -0.318 9.670 -7.499 1.00 97.50 82 LEU A N 1
ATOM 617 C CA . LEU A 1 82 ? 0.199 10.735 -8.366 1.00 97.50 82 LEU A CA 1
ATOM 618 C C . LEU A 1 82 ? -0.513 12.080 -8.168 1.00 97.50 82 LEU A C 1
ATOM 620 O O . LEU A 1 82 ? -0.188 13.048 -8.849 1.00 97.50 82 LEU A O 1
ATOM 624 N N . ARG A 1 83 ? -1.464 12.146 -7.236 1.00 96.50 83 ARG A N 1
ATOM 625 C CA . ARG A 1 83 ? -2.082 13.392 -6.793 1.00 96.50 83 ARG A CA 1
ATOM 626 C C . ARG A 1 83 ? -1.090 14.267 -6.037 1.00 96.50 83 ARG A C 1
ATOM 628 O O . ARG A 1 83 ? -0.320 13.771 -5.210 1.00 96.50 83 ARG A O 1
ATOM 635 N N . ASP A 1 84 ? -1.179 15.575 -6.254 1.00 94.19 84 ASP A N 1
ATOM 636 C CA . ASP A 1 84 ? -0.350 16.557 -5.551 1.00 94.19 84 ASP A CA 1
ATOM 637 C C . ASP A 1 84 ? -0.552 16.479 -4.032 1.00 94.19 84 ASP A C 1
ATOM 639 O O . ASP A 1 84 ? 0.414 16.602 -3.281 1.00 94.19 84 ASP A O 1
ATOM 643 N N . GLU A 1 85 ? -1.778 16.193 -3.575 1.00 93.75 85 GLU A N 1
ATOM 644 C CA . GLU A 1 85 ? -2.097 16.056 -2.149 1.00 93.75 85 GLU A CA 1
ATOM 645 C C . GLU A 1 85 ? -1.443 14.830 -1.512 1.00 93.75 85 GLU A C 1
ATOM 647 O O . GLU A 1 85 ? -1.152 14.849 -0.318 1.00 93.75 85 GLU A O 1
ATOM 652 N N . PHE A 1 86 ? -1.182 13.776 -2.298 1.00 95.00 86 PHE A N 1
ATOM 653 C CA . PHE A 1 86 ? -0.368 12.670 -1.813 1.00 95.00 86 PHE A CA 1
ATOM 654 C C . PHE A 1 86 ? 1.065 13.180 -1.610 1.00 95.00 86 PHE A C 1
ATOM 656 O O . PHE A 1 86 ? 1.630 12.961 -0.557 1.00 95.00 86 PHE A O 1
ATOM 663 N N . ASN A 1 87 ? 1.638 13.965 -2.529 1.00 94.38 87 ASN A N 1
ATOM 664 C CA . ASN A 1 87 ? 3.024 14.457 -2.440 1.00 94.38 87 ASN A CA 1
ATOM 665 C C . ASN A 1 87 ? 4.060 13.314 -2.456 1.00 94.38 87 ASN A C 1
ATOM 667 O O . ASN A 1 87 ? 4.957 13.191 -1.614 1.00 94.38 87 ASN A O 1
ATOM 671 N N . LEU A 1 88 ? 3.967 12.464 -3.480 1.00 95.25 88 LEU A N 1
ATOM 672 C CA . LEU A 1 88 ? 4.887 11.344 -3.678 1.00 95.25 88 LEU A CA 1
ATOM 673 C C . LEU A 1 88 ? 6.353 11.783 -3.857 1.00 95.25 88 LEU A C 1
ATOM 675 O O . LEU A 1 88 ? 7.265 11.032 -3.510 1.00 95.25 88 LEU A O 1
ATOM 679 N N . ASN A 1 89 ? 6.589 13.010 -4.338 1.00 94.81 89 ASN A N 1
ATOM 680 C CA . ASN A 1 89 ? 7.926 13.605 -4.399 1.00 94.81 89 ASN A CA 1
ATOM 681 C C . ASN A 1 89 ? 8.549 13.706 -2.995 1.00 94.81 89 ASN A C 1
ATOM 683 O O . ASN A 1 89 ? 9.652 13.207 -2.769 1.00 94.81 89 ASN A O 1
ATOM 687 N N . GLY A 1 90 ? 7.802 14.239 -2.021 1.00 92.81 90 GLY A N 1
ATOM 688 C CA . GLY A 1 90 ? 8.227 14.285 -0.621 1.00 92.81 90 GLY A CA 1
ATOM 689 C C . GLY A 1 90 ? 8.514 12.899 -0.034 1.00 92.81 90 GLY A C 1
ATOM 690 O O . GLY A 1 90 ? 9.516 12.719 0.654 1.00 92.81 90 GLY A O 1
ATOM 691 N N . VAL A 1 91 ? 7.704 11.886 -0.357 1.00 91.75 91 VAL A N 1
ATOM 692 C CA . VAL A 1 91 ? 7.927 10.497 0.106 1.00 91.75 91 VAL A CA 1
ATOM 693 C C . VAL A 1 91 ? 9.196 9.869 -0.445 1.00 91.75 91 VAL A C 1
ATOM 695 O O . VAL A 1 91 ? 9.862 9.085 0.243 1.00 91.75 91 VAL A O 1
ATOM 698 N N . GLN A 1 92 ? 9.520 10.170 -1.697 1.00 92.25 92 GLN A N 1
ATOM 699 C CA . GLN A 1 92 ? 10.740 9.686 -2.329 1.00 92.25 92 GLN A CA 1
ATOM 700 C C . GLN A 1 92 ? 11.958 10.418 -1.756 1.00 92.25 92 GLN A C 1
ATOM 702 O O . GLN A 1 92 ? 12.922 9.763 -1.371 1.00 92.25 92 GLN A O 1
ATOM 707 N N . GLY A 1 93 ? 11.888 11.749 -1.659 1.00 93.12 93 GLY A N 1
ATOM 708 C CA . GLY A 1 93 ? 13.004 12.616 -1.274 1.00 93.12 93 GLY A CA 1
ATOM 709 C C . GLY A 1 93 ? 13.247 12.754 0.230 1.00 93.12 93 GLY A C 1
ATOM 710 O O . GLY A 1 93 ? 14.247 13.344 0.625 1.00 93.12 93 GLY A O 1
ATOM 711 N N . THR A 1 94 ? 12.365 12.233 1.085 1.00 91.56 94 THR A N 1
ATOM 712 C CA . THR A 1 94 ? 12.510 12.344 2.544 1.00 91.56 94 THR A CA 1
ATOM 713 C C . THR A 1 94 ? 13.689 11.538 3.095 1.00 91.56 94 THR A C 1
ATOM 715 O O . THR A 1 94 ? 14.008 10.440 2.626 1.00 91.56 94 THR A O 1
ATOM 718 N N . MET A 1 95 ? 14.289 12.064 4.168 1.00 92.62 95 MET A N 1
ATOM 719 C CA . MET A 1 95 ? 15.271 11.353 4.993 1.00 92.62 95 MET A CA 1
ATOM 720 C C . MET A 1 95 ? 14.662 10.190 5.789 1.00 92.62 95 MET A C 1
ATOM 722 O O . MET A 1 95 ? 15.393 9.324 6.274 1.00 92.62 95 MET A O 1
ATOM 726 N N . HIS A 1 96 ? 13.333 10.149 5.898 1.00 90.88 96 HIS A N 1
ATOM 727 C CA . HIS A 1 96 ? 12.600 9.168 6.691 1.00 90.88 96 HIS A CA 1
ATOM 728 C C . HIS A 1 96 ? 12.300 7.860 5.938 1.00 90.88 96 HIS A C 1
ATOM 730 O O . HIS A 1 96 ? 12.207 7.804 4.708 1.00 90.88 96 HIS A O 1
ATOM 736 N N . GLY A 1 97 ? 12.093 6.776 6.683 1.00 91.00 97 GLY A N 1
ATOM 737 C CA . GLY A 1 97 ? 11.734 5.464 6.143 1.00 91.00 97 GLY A CA 1
ATOM 738 C C . GLY A 1 97 ? 10.240 5.331 5.820 1.00 91.00 97 GLY A C 1
ATOM 739 O O . GLY A 1 97 ? 9.540 4.632 6.541 1.00 91.00 97 GLY A O 1
ATOM 740 N N . VAL A 1 98 ? 9.752 5.971 4.751 1.00 92.44 98 VAL A N 1
ATOM 741 C CA . VAL A 1 98 ? 8.317 6.000 4.382 1.00 92.44 98 VAL A CA 1
ATOM 742 C C . VAL A 1 98 ? 7.985 5.059 3.218 1.00 92.44 98 VAL A C 1
ATOM 744 O O . VAL A 1 98 ? 8.717 4.998 2.230 1.00 92.44 98 VAL A O 1
ATOM 747 N N . ALA A 1 99 ? 6.849 4.369 3.293 1.00 94.00 99 ALA A N 1
ATOM 748 C CA . ALA A 1 99 ? 6.274 3.586 2.203 1.00 94.00 99 ALA A CA 1
ATOM 749 C C . ALA A 1 99 ? 4.835 4.043 1.889 1.00 94.00 99 ALA A C 1
ATOM 751 O O . ALA A 1 99 ? 4.093 4.388 2.814 1.00 94.00 99 ALA A O 1
ATOM 752 N N . PRO A 1 100 ? 4.416 4.040 0.608 1.00 96.00 100 PRO A N 1
ATOM 753 C CA . PRO A 1 100 ? 3.021 4.255 0.246 1.00 96.00 100 PRO A CA 1
ATOM 754 C C . PRO A 1 100 ? 2.223 2.968 0.495 1.00 96.00 100 PRO A C 1
ATOM 756 O O . PRO A 1 100 ? 2.282 2.018 -0.285 1.00 96.00 100 PRO A O 1
ATOM 759 N N . LEU A 1 101 ? 1.496 2.930 1.606 1.00 97.62 101 LEU A N 1
ATOM 760 C CA . LEU A 1 101 ? 0.599 1.838 1.960 1.00 97.62 101 LEU A CA 1
ATOM 761 C C . LEU A 1 101 ? -0.687 1.923 1.147 1.00 97.62 101 LEU A C 1
ATOM 763 O O . LEU A 1 101 ? -1.316 2.976 1.090 1.00 97.62 101 LEU A O 1
ATOM 767 N N . MET A 1 102 ? -1.103 0.787 0.595 1.00 98.38 102 MET A N 1
ATOM 768 C CA . MET A 1 102 ? -2.437 0.586 0.032 1.00 98.38 102 MET A CA 1
ATOM 769 C C . MET A 1 102 ? -3.275 -0.282 0.973 1.00 98.38 102 MET A C 1
ATOM 771 O O . MET A 1 102 ? -2.885 -1.409 1.289 1.00 98.38 102 MET A O 1
ATOM 775 N N . ILE A 1 103 ? -4.438 0.223 1.376 1.00 98.38 103 ILE A N 1
ATOM 776 C CA . ILE A 1 103 ? -5.487 -0.529 2.071 1.00 98.38 103 ILE A CA 1
ATOM 777 C C . ILE A 1 103 ? -6.604 -0.760 1.056 1.00 98.38 103 ILE A C 1
ATOM 779 O O . ILE A 1 103 ? -7.258 0.190 0.627 1.00 98.38 103 ILE A O 1
ATOM 783 N N . VAL A 1 104 ? -6.770 -2.008 0.626 1.00 98.50 104 VAL A N 1
ATOM 784 C CA . VAL A 1 104 ? -7.680 -2.386 -0.462 1.00 98.50 104 VAL A CA 1
ATOM 785 C C . VAL A 1 104 ? -8.910 -3.063 0.129 1.00 98.50 104 VAL A C 1
ATOM 787 O O . VAL A 1 104 ? -8.809 -4.140 0.714 1.00 98.50 104 VAL A O 1
ATOM 790 N N . ASN A 1 105 ? -10.072 -2.442 -0.015 1.00 97.94 105 ASN A N 1
ATOM 791 C CA . ASN A 1 105 ? -11.370 -2.980 0.377 1.00 97.94 105 ASN A CA 1
ATOM 792 C C . ASN A 1 105 ? -12.160 -3.440 -0.858 1.00 97.94 105 ASN A C 1
ATOM 794 O O . ASN A 1 105 ? -11.804 -3.104 -1.983 1.00 97.94 105 ASN A O 1
ATOM 798 N N . GLY A 1 106 ? -13.228 -4.206 -0.625 1.00 95.81 106 GLY A N 1
ATOM 799 C CA . GLY A 1 106 ? -14.147 -4.660 -1.672 1.00 95.81 106 GLY A CA 1
ATOM 800 C C . GLY A 1 106 ? -14.039 -6.144 -2.019 1.00 95.81 106 GLY A C 1
ATOM 801 O O . GLY A 1 106 ? -13.296 -6.916 -1.393 1.00 95.81 106 GLY A O 1
ATOM 802 N N . ALA A 1 107 ? -14.855 -6.570 -2.980 1.00 94.75 107 ALA A N 1
ATOM 803 C CA . ALA A 1 107 ? -14.933 -7.958 -3.422 1.00 94.75 107 ALA A CA 1
ATOM 804 C C . ALA A 1 107 ? -13.660 -8.408 -4.151 1.00 94.75 107 ALA A C 1
ATOM 806 O O . ALA A 1 107 ? -13.209 -9.540 -3.940 1.00 94.75 107 ALA A O 1
ATOM 807 N N . HIS A 1 108 ? -13.036 -7.520 -4.927 1.00 96.31 108 HIS A N 1
ATOM 808 C CA . HIS A 1 108 ? -11.830 -7.824 -5.692 1.00 96.31 108 HIS A CA 1
ATOM 809 C C . HIS A 1 108 ? -10.647 -8.145 -4.779 1.00 96.31 108 HIS A C 1
ATOM 811 O O . HIS A 1 108 ? -9.924 -9.109 -5.031 1.00 96.31 108 HIS A O 1
ATOM 817 N N . ALA A 1 109 ? -10.494 -7.428 -3.657 1.00 97.06 109 ALA A N 1
ATOM 818 C CA . ALA A 1 109 ? -9.455 -7.712 -2.661 1.00 97.06 109 ALA A CA 1
ATOM 819 C C . ALA A 1 109 ? -9.529 -9.161 -2.145 1.00 97.06 109 ALA A C 1
ATOM 821 O O . ALA A 1 109 ? -8.505 -9.846 -2.057 1.00 97.06 109 ALA A O 1
ATOM 822 N N . ARG A 1 110 ? -10.749 -9.645 -1.863 1.00 94.38 110 ARG A N 1
ATOM 823 C CA . ARG A 1 110 ? -11.001 -11.034 -1.445 1.00 94.38 110 ARG A CA 1
ATOM 824 C C . ARG A 1 110 ? -10.750 -12.016 -2.583 1.00 94.38 110 ARG A C 1
ATOM 826 O O . ARG A 1 110 ? -10.081 -13.025 -2.375 1.00 94.38 110 ARG A O 1
ATOM 833 N N . GLN A 1 111 ? -11.247 -11.710 -3.781 1.00 96.62 111 GLN A N 1
ATOM 834 C CA . GLN A 1 111 ? -11.115 -12.564 -4.963 1.00 96.62 111 GLN A CA 1
ATOM 835 C C . GLN A 1 111 ? -9.651 -12.857 -5.304 1.00 96.62 111 GLN A C 1
ATOM 837 O O . GLN A 1 111 ? -9.307 -13.995 -5.626 1.00 96.62 111 GLN A O 1
ATOM 842 N N . ILE A 1 112 ? -8.783 -11.848 -5.222 1.00 97.62 112 ILE A N 1
ATOM 843 C CA . ILE A 1 112 ? -7.363 -11.996 -5.564 1.00 97.62 112 ILE A CA 1
ATOM 844 C C . ILE A 1 112 ? -6.492 -12.422 -4.374 1.00 97.62 112 ILE A C 1
ATOM 846 O O . ILE A 1 112 ? -5.287 -12.627 -4.533 1.00 97.62 112 ILE A O 1
ATOM 850 N N . GLY A 1 113 ? -7.094 -12.580 -3.191 1.00 97.25 113 GLY A N 1
ATOM 851 C CA . GLY A 1 113 ? -6.427 -13.076 -1.992 1.00 97.25 113 GLY A CA 1
ATOM 852 C C . GLY A 1 113 ? -5.469 -12.076 -1.345 1.00 97.25 113 GLY A C 1
ATOM 853 O O . GLY A 1 113 ? -4.409 -12.485 -0.864 1.00 97.25 113 GLY A O 1
ATOM 854 N N . ILE A 1 114 ? -5.808 -10.780 -1.327 1.00 98.50 114 ILE A N 1
ATOM 855 C CA . ILE A 1 114 ? -5.133 -9.838 -0.422 1.00 98.50 114 ILE A CA 1
ATOM 856 C C . ILE A 1 114 ? -5.485 -10.248 1.012 1.00 98.50 114 ILE A C 1
ATOM 858 O O . ILE A 1 114 ? -6.651 -10.441 1.346 1.00 98.50 114 ILE A O 1
ATOM 862 N N . ASN A 1 115 ? -4.476 -10.402 1.867 1.00 97.94 115 ASN A N 1
ATOM 863 C CA . ASN A 1 115 ? -4.652 -10.824 3.250 1.00 97.94 115 ASN A CA 1
ATOM 864 C C . ASN A 1 115 ? -4.688 -9.628 4.208 1.00 97.94 115 ASN A C 1
ATOM 866 O O . ASN A 1 115 ? -3.799 -8.775 4.184 1.00 97.94 115 ASN A O 1
ATOM 870 N N . GLY A 1 116 ? -5.691 -9.609 5.084 1.00 97.12 116 GLY A N 1
ATOM 871 C CA . GLY A 1 116 ? -5.823 -8.656 6.191 1.00 97.12 116 GLY A CA 1
ATOM 872 C C . GLY A 1 116 ? -5.713 -9.288 7.576 1.00 97.12 116 GLY A C 1
ATOM 873 O O . GLY A 1 116 ? -5.798 -8.589 8.582 1.00 97.12 116 GLY A O 1
ATOM 874 N N . GLY A 1 117 ? -5.560 -10.614 7.641 1.00 95.94 117 GLY A N 1
ATOM 875 C CA . GLY A 1 117 ? -5.507 -11.374 8.884 1.00 95.94 117 GLY A CA 1
ATOM 876 C C . GLY A 1 117 ? -4.100 -11.496 9.465 1.00 95.94 117 GLY A C 1
ATOM 877 O O . GLY A 1 117 ? -3.261 -10.605 9.351 1.00 95.94 117 GLY A O 1
ATOM 878 N N . ASN A 1 118 ? -3.836 -12.639 10.098 1.00 95.12 118 ASN A N 1
ATOM 879 C CA . ASN A 1 118 ? -2.550 -12.921 10.731 1.00 95.12 118 ASN A CA 1
ATOM 880 C C . ASN A 1 118 ? -1.390 -12.701 9.745 1.00 95.12 118 ASN A C 1
ATOM 882 O O . ASN A 1 118 ? -1.404 -13.230 8.633 1.00 95.12 118 ASN A O 1
ATOM 886 N N . GLY A 1 119 ? -0.394 -11.915 10.163 1.00 94.19 119 GLY A N 1
ATOM 887 C CA . GLY A 1 119 ? 0.796 -11.629 9.362 1.00 94.19 119 GLY A CA 1
ATOM 888 C C . GLY A 1 119 ? 0.574 -10.711 8.152 1.00 94.19 119 GLY A C 1
ATOM 889 O O . GLY A 1 119 ? 1.419 -10.717 7.265 1.00 94.19 119 GLY A O 1
ATOM 890 N N . CYS A 1 120 ? -0.516 -9.935 8.075 1.00 94.00 120 CYS A N 1
ATOM 891 C CA . CYS A 1 120 ? -0.845 -9.099 6.906 1.00 94.00 120 CYS A CA 1
ATOM 892 C C . CYS A 1 120 ? 0.229 -8.067 6.504 1.00 94.00 120 CYS A C 1
ATOM 894 O O . CYS A 1 120 ? 0.350 -7.763 5.319 1.00 94.00 120 CYS A O 1
ATOM 896 N N . PHE A 1 121 ? 1.046 -7.589 7.449 1.00 92.06 121 PHE A N 1
ATOM 897 C CA . PHE A 1 121 ? 2.210 -6.720 7.195 1.00 92.06 121 PHE A CA 1
ATOM 898 C C . PHE A 1 121 ? 3.517 -7.484 6.905 1.00 92.06 121 PHE A C 1
ATOM 900 O O . PHE A 1 121 ? 4.582 -6.879 6.795 1.00 92.06 121 PHE A O 1
ATOM 907 N N . GLY A 1 122 ? 3.462 -8.813 6.838 1.00 92.06 122 GLY A N 1
ATOM 908 C CA . GLY A 1 122 ? 4.613 -9.694 6.680 1.00 92.06 122 GLY A CA 1
ATOM 909 C C . GLY A 1 122 ? 4.603 -10.497 5.372 1.00 92.06 122 GLY A C 1
ATOM 910 O O . GLY A 1 122 ? 3.761 -10.291 4.494 1.00 92.06 122 GLY A O 1
ATOM 911 N N . PRO A 1 123 ? 5.558 -11.430 5.221 1.00 93.19 123 PRO A N 1
ATOM 912 C CA . PRO A 1 123 ? 5.635 -12.313 4.063 1.00 93.19 123 PRO A CA 1
ATOM 913 C C . PRO A 1 123 ? 4.556 -13.409 4.097 1.00 93.19 123 PRO A C 1
ATOM 915 O O . PRO A 1 123 ? 3.921 -13.655 5.118 1.00 93.19 123 PRO A O 1
ATOM 918 N N . GLY A 1 124 ? 4.396 -14.120 2.976 1.00 94.44 124 GLY A N 1
ATOM 919 C CA . GLY A 1 124 ? 3.527 -15.304 2.864 1.00 94.44 124 GLY A CA 1
ATOM 920 C C . GLY A 1 124 ? 2.291 -15.111 1.982 1.00 94.44 124 GLY A C 1
ATOM 921 O O . GLY A 1 124 ? 1.701 -16.091 1.536 1.00 94.44 124 GLY A O 1
ATOM 922 N N . PHE A 1 125 ? 1.950 -13.866 1.644 1.00 97.69 125 PHE A N 1
ATOM 923 C CA . PHE A 1 125 ? 0.776 -13.535 0.833 1.00 97.69 125 PHE A CA 1
ATOM 924 C C . PHE A 1 125 ? 1.207 -12.861 -0.467 1.00 97.69 125 PHE A C 1
ATOM 926 O O . PHE A 1 125 ? 1.615 -11.700 -0.471 1.00 97.69 125 PHE A O 1
ATOM 933 N N . ARG A 1 126 ? 1.144 -13.598 -1.587 1.00 98.12 126 ARG A N 1
ATOM 934 C CA . ARG A 1 126 ? 1.665 -13.120 -2.880 1.00 98.12 126 ARG A CA 1
ATOM 935 C C . ARG A 1 126 ? 1.025 -11.798 -3.304 1.00 98.12 126 ARG A C 1
ATOM 937 O O . ARG A 1 126 ? 1.760 -10.927 -3.737 1.00 98.12 126 ARG A O 1
ATOM 944 N N . ALA A 1 127 ? -0.295 -11.640 -3.167 1.00 98.50 127 ALA A N 1
ATOM 945 C CA . ALA A 1 127 ? -0.980 -10.402 -3.544 1.00 98.50 127 ALA A CA 1
ATOM 946 C C . ALA A 1 127 ? -0.422 -9.190 -2.776 1.00 98.50 127 ALA A C 1
ATOM 948 O O . ALA A 1 127 ? 0.077 -8.262 -3.409 1.00 98.50 127 ALA A O 1
ATOM 949 N N . ASN A 1 128 ? -0.385 -9.251 -1.438 1.00 98.50 128 ASN A N 1
ATOM 950 C CA . ASN A 1 128 ? 0.211 -8.212 -0.588 1.00 98.50 128 ASN A CA 1
ATOM 951 C C . ASN A 1 128 ? 1.650 -7.902 -1.019 1.00 98.50 128 ASN A C 1
ATOM 953 O O . ASN A 1 128 ? 1.992 -6.757 -1.308 1.00 98.50 128 ASN A O 1
ATOM 957 N N . ALA A 1 129 ? 2.482 -8.945 -1.113 1.00 98.25 129 ALA A N 1
ATOM 958 C CA . ALA A 1 129 ? 3.904 -8.803 -1.385 1.00 98.25 129 ALA A CA 1
ATOM 959 C C . ALA A 1 129 ? 4.170 -8.165 -2.753 1.00 98.25 129 ALA A C 1
ATOM 961 O O . ALA A 1 129 ? 4.950 -7.219 -2.844 1.00 98.25 129 ALA A O 1
ATOM 962 N N . THR A 1 130 ? 3.516 -8.645 -3.811 1.00 98.69 130 THR A N 1
ATOM 963 C CA . THR A 1 130 ? 3.853 -8.241 -5.179 1.00 98.69 130 THR A CA 1
ATOM 964 C C . THR A 1 130 ? 3.159 -6.953 -5.605 1.00 98.69 130 THR A C 1
ATOM 966 O O . THR A 1 130 ? 3.761 -6.194 -6.355 1.00 98.69 130 THR A O 1
ATOM 969 N N . ILE A 1 131 ? 1.946 -6.654 -5.114 1.00 98.75 131 ILE A N 1
ATOM 970 C CA . ILE A 1 131 ? 1.252 -5.392 -5.439 1.00 98.75 131 ILE A CA 1
ATOM 971 C C . ILE A 1 131 ? 2.028 -4.201 -4.866 1.00 98.75 131 ILE A C 1
ATOM 973 O O . ILE A 1 131 ? 2.346 -3.267 -5.601 1.00 98.75 131 ILE A O 1
ATOM 977 N N . GLY A 1 132 ? 2.410 -4.250 -3.585 1.00 98.25 132 GLY A N 1
ATOM 978 C CA . GLY A 1 132 ? 3.235 -3.194 -2.990 1.00 98.25 132 GLY A CA 1
ATOM 979 C C . GLY A 1 132 ? 4.627 -3.104 -3.626 1.00 98.25 132 GLY A C 1
ATOM 980 O O . GLY A 1 132 ? 5.107 -2.004 -3.902 1.00 98.25 132 GLY A O 1
ATOM 981 N N . ARG A 1 133 ? 5.249 -4.247 -3.950 1.00 98.44 133 ARG A N 1
ATOM 982 C CA . ARG A 1 133 ? 6.543 -4.279 -4.650 1.00 98.44 133 ARG A CA 1
ATOM 983 C C . ARG A 1 133 ? 6.463 -3.701 -6.062 1.00 98.44 133 ARG A C 1
ATOM 985 O O . ARG A 1 133 ? 7.395 -3.024 -6.482 1.00 98.44 133 ARG A O 1
ATOM 992 N N . ALA A 1 134 ? 5.357 -3.895 -6.780 1.00 98.75 134 ALA A N 1
ATOM 993 C CA . ALA A 1 134 ? 5.145 -3.290 -8.095 1.00 98.75 134 ALA A CA 1
ATOM 994 C C . ALA A 1 134 ? 5.198 -1.760 -8.022 1.00 98.75 134 ALA A C 1
ATOM 996 O O . ALA A 1 134 ? 5.897 -1.133 -8.820 1.00 98.75 134 ALA A O 1
ATOM 997 N N . ILE A 1 135 ? 4.531 -1.166 -7.022 1.00 98.38 135 ILE A N 1
ATOM 998 C CA . ILE A 1 135 ? 4.648 0.270 -6.740 1.00 98.38 135 ILE A CA 1
ATOM 999 C C . ILE A 1 135 ? 6.106 0.628 -6.456 1.00 98.38 135 ILE A C 1
ATOM 1001 O O . ILE A 1 135 ? 6.631 1.552 -7.075 1.00 98.38 135 ILE A O 1
ATOM 1005 N N . ARG A 1 136 ? 6.799 -0.125 -5.590 1.00 97.25 136 ARG A N 1
ATOM 1006 C CA . ARG A 1 136 ? 8.200 0.170 -5.261 1.00 97.25 136 ARG A CA 1
ATOM 1007 C C . ARG A 1 136 ? 9.123 0.143 -6.480 1.00 97.25 136 ARG A C 1
ATOM 1009 O O . ARG A 1 136 ? 9.930 1.059 -6.624 1.00 97.25 136 ARG A O 1
ATOM 1016 N N . LEU A 1 137 ? 8.995 -0.847 -7.361 1.00 98.06 137 LEU A N 1
ATOM 1017 C CA . LEU A 1 137 ? 9.788 -0.914 -8.589 1.00 98.06 137 LEU A CA 1
ATOM 1018 C C . LEU A 1 137 ? 9.510 0.284 -9.505 1.00 98.06 137 LEU A C 1
ATOM 1020 O O . LEU A 1 137 ? 10.449 0.833 -10.067 1.00 98.06 137 LEU A O 1
ATOM 1024 N N . MET A 1 138 ? 8.263 0.755 -9.613 1.00 98.12 138 MET A N 1
ATOM 1025 C CA . MET A 1 138 ? 7.965 1.978 -10.374 1.00 98.12 138 MET A CA 1
ATOM 1026 C C . MET A 1 138 ? 8.584 3.228 -9.735 1.00 98.12 138 MET A C 1
ATOM 1028 O O . MET A 1 138 ? 9.116 4.077 -10.448 1.00 98.12 138 MET A O 1
ATOM 1032 N N . LEU A 1 139 ? 8.577 3.335 -8.403 1.00 96.50 139 LEU A N 1
ATOM 1033 C CA . LEU A 1 139 ? 9.239 4.434 -7.691 1.00 96.50 139 LEU A CA 1
ATOM 1034 C C . LEU A 1 139 ? 10.752 4.474 -7.956 1.00 96.50 139 LEU A C 1
ATOM 1036 O O . LEU A 1 139 ? 11.320 5.563 -8.061 1.00 96.50 139 LEU A O 1
ATOM 1040 N N . LEU A 1 140 ? 11.390 3.306 -8.071 1.00 95.94 140 LEU A N 1
ATOM 1041 C CA . LEU A 1 140 ? 12.812 3.166 -8.391 1.00 95.94 140 LEU A CA 1
ATOM 1042 C C . LEU A 1 140 ? 13.089 3.449 -9.872 1.00 95.94 140 LEU A C 1
ATOM 1044 O O . LEU A 1 140 ? 13.859 4.352 -10.189 1.00 95.94 140 LEU A O 1
ATOM 1048 N N . ASN A 1 141 ? 12.439 2.704 -10.766 1.00 96.19 141 ASN A N 1
ATOM 1049 C CA . ASN A 1 141 ? 12.742 2.678 -12.195 1.00 96.19 141 ASN A CA 1
ATOM 1050 C C . ASN A 1 141 ? 12.244 3.924 -12.927 1.00 96.19 141 ASN A C 1
ATOM 1052 O O . ASN A 1 141 ? 12.954 4.457 -13.773 1.00 96.19 141 ASN A O 1
ATOM 1056 N N . LEU A 1 142 ? 11.016 4.359 -12.626 1.00 96.56 142 LEU A N 1
ATOM 1057 C CA . LEU A 1 142 ? 10.409 5.520 -13.271 1.00 96.56 142 LEU A CA 1
ATOM 1058 C C . LEU A 1 142 ? 10.692 6.773 -12.466 1.00 96.56 142 LEU A C 1
ATOM 1060 O O . LEU A 1 142 ? 11.073 7.765 -13.058 1.00 96.56 142 LEU A O 1
ATOM 1064 N N . GLY A 1 143 ? 10.544 6.721 -11.140 1.00 95.31 143 GLY A N 1
ATOM 1065 C CA . GLY A 1 143 ? 10.734 7.881 -10.267 1.00 95.31 143 GLY A CA 1
ATOM 1066 C C . GLY A 1 143 ? 12.188 8.199 -9.925 1.00 95.31 143 GLY A C 1
ATOM 1067 O O . GLY A 1 143 ? 12.462 9.278 -9.420 1.00 95.31 143 GLY A O 1
ATOM 1068 N N . GLY A 1 144 ? 13.136 7.288 -10.158 1.00 94.12 144 GLY A N 1
ATOM 1069 C CA . GLY A 1 144 ? 14.541 7.490 -9.789 1.00 94.12 144 GLY A CA 1
ATOM 1070 C C . GLY A 1 144 ? 14.811 7.451 -8.280 1.00 94.12 144 GLY A C 1
ATOM 1071 O O . GLY A 1 144 ? 15.881 7.876 -7.849 1.00 94.12 144 GLY A O 1
ATOM 1072 N N . GLY A 1 145 ? 13.879 6.930 -7.470 1.00 92.81 145 GLY A N 1
ATOM 1073 C CA . GLY A 1 145 ? 13.892 6.902 -5.997 1.00 92.81 145 GLY A CA 1
ATOM 1074 C C . GLY A 1 145 ? 14.948 6.007 -5.332 1.00 92.81 145 GLY A C 1
ATOM 1075 O O . GLY A 1 145 ? 14.695 5.431 -4.265 1.00 92.81 145 GLY A O 1
ATOM 1076 N N . MET A 1 146 ? 16.104 5.848 -5.973 1.00 92.25 146 MET A N 1
ATOM 1077 C CA . MET A 1 146 ? 17.263 5.101 -5.490 1.00 92.25 146 MET A CA 1
ATOM 1078 C C . MET A 1 146 ? 17.917 5.835 -4.311 1.00 92.25 146 MET A C 1
ATOM 1080 O O . MET A 1 146 ? 18.075 7.062 -4.334 1.00 92.25 146 MET A O 1
ATOM 1084 N N . ALA A 1 147 ? 18.279 5.078 -3.272 1.00 90.06 147 ALA A N 1
ATOM 1085 C CA . ALA A 1 147 ? 18.898 5.610 -2.060 1.00 90.06 147 ALA A CA 1
ATOM 1086 C C . ALA A 1 147 ? 20.251 6.267 -2.375 1.00 90.06 147 ALA A C 1
ATOM 1088 O O . ALA A 1 147 ? 21.061 5.704 -3.108 1.00 90.06 147 ALA A O 1
ATOM 1089 N N . GLY A 1 148 ? 20.480 7.468 -1.840 1.00 87.31 148 GLY A N 1
ATOM 1090 C CA . GLY A 1 148 ? 21.695 8.249 -2.088 1.00 87.31 148 GLY A CA 1
ATOM 1091 C C . GLY A 1 148 ? 21.750 8.938 -3.457 1.00 87.31 148 GLY A C 1
ATOM 1092 O O . GLY A 1 148 ? 22.724 9.632 -3.732 1.00 87.31 148 GLY A O 1
ATOM 1093 N N . ILE A 1 149 ? 20.721 8.773 -4.300 1.00 88.38 149 ILE A N 1
ATOM 1094 C CA . ILE A 1 149 ? 20.590 9.466 -5.589 1.00 88.38 149 ILE A CA 1
ATOM 1095 C C . ILE A 1 149 ? 19.459 10.494 -5.500 1.00 88.38 149 ILE A C 1
ATOM 1097 O O . ILE A 1 149 ? 19.726 11.668 -5.268 1.00 88.38 149 ILE A O 1
ATOM 1101 N N . ALA A 1 150 ? 18.200 10.064 -5.645 1.00 89.44 150 ALA A N 1
ATOM 1102 C CA . ALA A 1 150 ? 17.036 10.940 -5.464 1.00 89.44 150 ALA A CA 1
ATOM 1103 C C . ALA A 1 150 ? 16.332 10.712 -4.120 1.00 89.44 150 ALA A C 1
ATOM 1105 O O . ALA A 1 150 ? 15.618 11.592 -3.644 1.00 89.44 150 ALA A O 1
ATOM 1106 N N . SER A 1 151 ? 16.527 9.544 -3.498 1.00 92.69 151 SER A N 1
ATOM 1107 C CA . SER A 1 151 ? 16.041 9.285 -2.145 1.00 92.69 151 SER A CA 1
ATOM 1108 C C . SER A 1 151 ? 17.093 9.667 -1.113 1.00 92.69 151 SER A C 1
ATOM 1110 O O . SER A 1 151 ? 18.191 9.104 -1.099 1.00 92.69 151 SER A O 1
ATOM 1112 N N . ALA A 1 152 ? 16.735 10.592 -0.219 1.00 92.50 152 ALA A N 1
ATOM 1113 C CA . ALA A 1 152 ? 17.576 11.004 0.902 1.00 92.50 152 ALA A CA 1
ATOM 1114 C C . ALA A 1 152 ? 17.406 10.110 2.143 1.00 92.50 152 ALA A C 1
ATOM 1116 O O . ALA A 1 152 ? 17.926 10.448 3.205 1.00 92.50 152 ALA A O 1
ATOM 1117 N N . THR A 1 153 ? 16.660 9.001 2.040 1.00 92.31 153 THR A N 1
ATOM 1118 C CA . THR A 1 153 ? 16.352 8.122 3.177 1.00 92.31 153 THR A CA 1
ATOM 1119 C C . THR A 1 153 ? 17.628 7.647 3.870 1.00 92.31 153 THR A C 1
ATOM 1121 O O . THR A 1 153 ? 18.466 7.002 3.244 1.00 92.31 153 THR A O 1
ATOM 1124 N N . ILE A 1 154 ? 17.744 7.934 5.170 1.00 91.88 154 ILE A N 1
ATOM 1125 C CA . ILE A 1 154 ? 18.923 7.586 5.977 1.00 91.88 154 ILE A CA 1
ATOM 1126 C C . ILE A 1 154 ? 18.826 6.139 6.460 1.00 91.88 154 ILE A C 1
ATOM 1128 O O . ILE A 1 154 ? 19.678 5.310 6.149 1.00 91.88 154 ILE A O 1
ATOM 1132 N N . PHE A 1 155 ? 17.750 5.823 7.185 1.00 90.19 155 PHE A N 1
ATOM 1133 C CA . PHE A 1 155 ? 17.410 4.464 7.593 1.00 90.19 155 PHE A CA 1
ATOM 1134 C C . PHE A 1 155 ? 16.091 4.067 6.934 1.00 90.19 155 PHE A C 1
ATOM 1136 O O . PHE A 1 155 ? 15.077 4.754 7.063 1.00 90.19 155 PHE A O 1
ATOM 1143 N N . ALA A 1 156 ? 16.114 2.963 6.193 1.00 91.19 156 ALA A N 1
ATOM 1144 C CA . ALA A 1 156 ? 14.926 2.409 5.561 1.00 91.19 156 ALA A CA 1
ATOM 1145 C C . ALA A 1 156 ? 14.167 1.461 6.509 1.00 91.19 156 ALA A C 1
ATOM 1147 O O . ALA A 1 156 ? 14.555 1.223 7.650 1.00 91.19 156 ALA A O 1
ATOM 1148 N N . THR A 1 157 ? 13.078 0.894 5.999 1.00 91.62 157 THR A N 1
ATOM 1149 C CA . THR A 1 157 ? 12.245 -0.116 6.661 1.00 91.62 157 THR A CA 1
ATOM 1150 C C . THR A 1 157 ? 11.926 -1.240 5.675 1.00 91.62 157 THR A C 1
ATOM 1152 O O . THR A 1 157 ? 11.795 -0.952 4.481 1.00 91.62 157 THR A O 1
ATOM 1155 N N . PRO A 1 158 ? 11.715 -2.490 6.134 1.00 93.06 158 PRO A N 1
ATOM 1156 C CA . PRO A 1 158 ? 11.153 -3.550 5.301 1.00 93.06 158 PRO A CA 1
ATOM 1157 C C . PRO A 1 158 ? 9.866 -3.158 4.556 1.00 93.06 158 PRO A C 1
ATOM 1159 O O . PRO A 1 158 ? 9.659 -3.629 3.441 1.00 93.06 158 PRO A O 1
ATOM 1162 N N . MET A 1 159 ? 9.039 -2.249 5.092 1.00 93.31 159 MET A N 1
ATOM 1163 C CA . MET A 1 159 ? 7.833 -1.783 4.389 1.00 93.31 159 MET A CA 1
ATOM 1164 C C . MET A 1 159 ? 8.130 -1.022 3.093 1.00 93.31 159 MET A C 1
ATOM 1166 O O . MET A 1 159 ? 7.267 -0.941 2.222 1.00 93.31 159 MET A O 1
ATOM 1170 N N . ARG A 1 160 ? 9.351 -0.496 2.905 1.00 93.69 160 ARG A N 1
ATOM 1171 C CA . ARG A 1 160 ? 9.737 0.105 1.620 1.00 93.69 160 ARG A CA 1
ATOM 1172 C C . ARG A 1 160 ? 9.840 -0.932 0.500 1.00 93.69 160 ARG A C 1
ATOM 1174 O O . ARG A 1 160 ? 9.783 -0.518 -0.649 1.00 93.69 160 ARG A O 1
ATOM 1181 N N . TYR A 1 161 ? 9.950 -2.233 0.788 1.00 95.00 161 TYR A N 1
ATOM 1182 C CA . TYR A 1 161 ? 9.857 -3.267 -0.250 1.00 95.00 161 TYR A CA 1
ATOM 1183 C C . TYR A 1 161 ? 8.426 -3.472 -0.730 1.00 95.00 161 TYR A C 1
ATOM 1185 O O . TYR A 1 161 ? 8.207 -3.716 -1.913 1.00 95.00 161 TYR A O 1
ATOM 1193 N N . THR A 1 162 ? 7.457 -3.404 0.181 1.00 96.81 162 THR A N 1
ATOM 1194 C CA . THR A 1 162 ? 6.051 -3.639 -0.131 1.00 96.81 162 THR A CA 1
ATOM 1195 C C . THR A 1 162 ? 5.141 -3.169 1.002 1.00 96.81 162 THR A C 1
ATOM 1197 O O . THR A 1 162 ? 5.435 -3.393 2.176 1.00 96.81 162 THR A O 1
ATOM 1200 N N . ALA A 1 163 ? 4.025 -2.530 0.643 1.00 96.88 163 ALA A N 1
ATOM 1201 C CA . ALA A 1 163 ? 2.998 -2.077 1.575 1.00 96.88 163 ALA A CA 1
ATOM 1202 C C . ALA A 1 163 ? 1.606 -2.169 0.918 1.00 96.88 163 ALA A C 1
ATOM 1204 O O . ALA A 1 163 ? 1.128 -1.238 0.270 1.00 96.88 163 ALA A O 1
ATOM 1205 N N . CYS A 1 164 ? 0.957 -3.325 1.054 1.00 98.25 164 CYS A N 1
ATOM 1206 C CA . CYS A 1 164 ? -0.392 -3.574 0.551 1.00 98.25 164 CYS A CA 1
ATOM 1207 C C . CYS A 1 164 ? -1.109 -4.561 1.471 1.00 98.25 164 CYS A C 1
ATOM 1209 O O . CYS A 1 164 ? -0.580 -5.642 1.734 1.00 98.25 164 CYS A O 1
ATOM 1211 N N . ILE A 1 165 ? -2.296 -4.197 1.948 1.00 97.94 165 ILE A N 1
ATOM 1212 C CA . ILE A 1 165 ? -3.123 -5.023 2.831 1.00 97.94 165 ILE A CA 1
ATOM 1213 C C . ILE A 1 165 ? -4.607 -4.863 2.494 1.00 97.94 165 ILE A C 1
ATOM 1215 O O . ILE A 1 165 ? -5.007 -3.959 1.762 1.00 97.94 165 ILE A O 1
ATOM 1219 N N . THR A 1 166 ? -5.430 -5.719 3.088 1.00 98.00 166 THR A N 1
ATOM 1220 C CA . THR A 1 166 ? -6.870 -5.492 3.257 1.00 98.00 166 THR A CA 1
ATOM 1221 C C . THR A 1 166 ? -7.208 -5.543 4.748 1.00 98.00 166 THR A C 1
ATOM 1223 O O . THR A 1 166 ? -6.336 -5.810 5.576 1.00 98.00 166 THR A O 1
ATOM 1226 N N . GLU A 1 167 ? -8.458 -5.293 5.113 1.00 97.25 167 GLU A N 1
ATOM 1227 C CA . GLU A 1 167 ? -8.942 -5.476 6.480 1.00 97.25 167 GLU A CA 1
ATOM 1228 C C . GLU A 1 167 ? -9.444 -6.906 6.705 1.00 97.25 167 GLU A C 1
ATOM 1230 O O . GLU A 1 167 ? -9.980 -7.551 5.803 1.00 97.25 167 GLU A O 1
ATOM 1235 N N . ASN A 1 168 ? -9.331 -7.404 7.937 1.00 96.62 168 ASN A N 1
ATOM 1236 C CA . ASN A 1 168 ? -9.925 -8.682 8.327 1.00 96.62 168 ASN A CA 1
ATOM 1237 C C . ASN A 1 168 ? -11.429 -8.525 8.613 1.00 96.62 168 ASN A C 1
ATOM 1239 O O . ASN A 1 168 ? -11.851 -8.560 9.768 1.00 96.62 168 ASN A O 1
ATOM 1243 N N . ILE A 1 169 ? -12.227 -8.330 7.561 1.00 94.44 169 ILE A N 1
ATOM 1244 C CA . ILE A 1 169 ? -13.670 -8.061 7.679 1.00 94.44 169 ILE A CA 1
ATOM 1245 C C . ILE A 1 169 ? -14.415 -9.198 8.389 1.00 94.44 169 ILE A C 1
ATOM 1247 O O . ILE A 1 169 ? -15.278 -8.927 9.214 1.00 94.44 169 ILE A O 1
ATOM 1251 N N . GLU A 1 170 ? -14.039 -10.458 8.158 1.00 93.56 170 GLU A N 1
ATOM 1252 C CA . GLU A 1 170 ? -14.693 -11.622 8.781 1.00 93.56 170 GLU A CA 1
ATOM 1253 C C . GLU A 1 170 ? -14.597 -11.634 10.312 1.00 93.56 170 GLU A C 1
ATOM 1255 O O . GLU A 1 170 ? -15.451 -12.205 10.989 1.00 93.56 170 GLU A O 1
ATOM 1260 N N . ARG A 1 171 ? -13.545 -11.023 10.870 1.00 96.38 171 ARG A N 1
ATOM 1261 C CA . ARG A 1 171 ? -13.329 -10.925 12.321 1.00 96.38 171 ARG A CA 1
ATOM 1262 C C . ARG A 1 171 ? -13.437 -9.497 12.849 1.00 96.38 171 ARG A C 1
ATOM 1264 O O . ARG A 1 171 ? -13.148 -9.271 14.024 1.00 96.38 171 ARG A O 1
ATOM 1271 N N . SER A 1 172 ? -13.817 -8.548 12.000 1.00 96.31 172 SER A N 1
ATOM 1272 C CA . SER A 1 172 ? -14.024 -7.159 12.389 1.00 96.31 172 SER A CA 1
ATOM 1273 C C . SER A 1 172 ? -15.388 -7.017 13.065 1.00 96.31 172 SER A C 1
ATOM 1275 O O . SER A 1 172 ? -16.376 -7.524 12.536 1.00 96.31 172 SER A O 1
ATOM 1277 N N . PRO A 1 173 ? -15.487 -6.318 14.209 1.00 97.62 173 PRO A N 1
ATOM 1278 C CA . PRO A 1 173 ? -16.782 -5.973 14.788 1.00 97.62 173 PRO A CA 1
ATOM 1279 C C . PRO A 1 173 ? -17.457 -4.783 14.084 1.00 97.62 173 PRO A C 1
ATOM 1281 O O . PRO A 1 173 ? -18.599 -4.468 14.402 1.00 97.62 173 PRO A O 1
ATOM 1284 N N . TRP A 1 174 ? -16.756 -4.113 13.163 1.00 97.06 174 TRP A N 1
ATOM 1285 C CA . TRP A 1 174 ? -17.236 -2.939 12.431 1.00 97.06 174 TRP A CA 1
ATOM 1286 C C . TRP A 1 174 ? -17.251 -3.177 10.924 1.00 97.06 174 TRP A C 1
ATOM 1288 O O . TRP A 1 174 ? -16.554 -4.063 10.412 1.00 97.06 174 TRP A O 1
ATOM 1298 N N . GLU A 1 175 ? -17.974 -2.313 10.216 1.00 95.44 175 GLU A N 1
ATOM 1299 C CA . GLU A 1 175 ? -17.884 -2.157 8.769 1.00 95.44 175 GLU A CA 1
ATOM 1300 C C . GLU A 1 175 ? -16.451 -1.842 8.300 1.00 95.44 175 GLU A C 1
ATOM 1302 O O . GLU A 1 175 ? -15.573 -1.477 9.092 1.00 95.44 175 GLU A O 1
ATOM 1307 N N . SER A 1 176 ? -16.199 -2.007 6.999 1.00 96.00 176 SER A N 1
ATOM 1308 C CA . SER A 1 176 ? -14.893 -1.714 6.404 1.00 96.00 176 SER A CA 1
ATOM 1309 C C . SER A 1 176 ? -14.540 -0.226 6.495 1.00 96.00 176 SER A C 1
ATOM 1311 O O . SER A 1 176 ? -15.407 0.641 6.621 1.00 96.00 176 SER A O 1
ATOM 1313 N N . LEU A 1 177 ? -13.251 0.087 6.374 1.00 96.25 177 LEU A N 1
ATOM 1314 C CA . LEU A 1 177 ? -12.748 1.448 6.238 1.00 96.25 177 LEU A CA 1
ATOM 1315 C C . LEU A 1 177 ? -13.448 2.175 5.084 1.00 96.25 177 LEU A C 1
ATOM 1317 O O . LEU A 1 177 ? -13.868 3.314 5.270 1.00 96.25 177 LEU A O 1
ATOM 1321 N N . ALA A 1 178 ? -13.634 1.512 3.940 1.00 97.19 178 ALA A N 1
ATOM 1322 C CA . ALA A 1 178 ? -14.379 2.060 2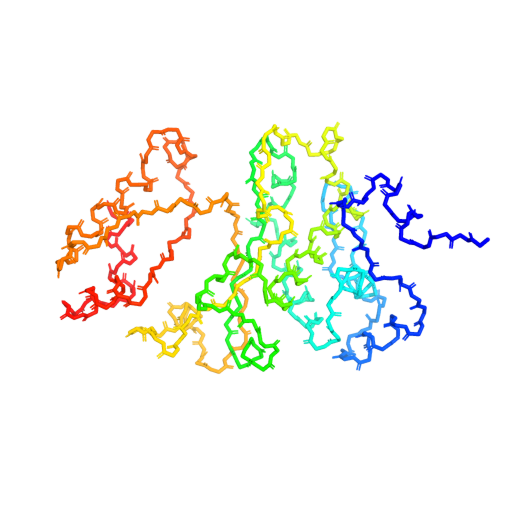.809 1.00 97.19 178 ALA A CA 1
ATOM 1323 C C . ALA A 1 178 ? -15.811 2.473 3.197 1.00 97.19 178 ALA A C 1
ATOM 1325 O O . ALA A 1 178 ? -16.184 3.628 3.001 1.00 97.19 178 ALA A O 1
ATOM 1326 N N . VAL A 1 179 ? -16.579 1.593 3.846 1.00 96.69 179 VAL A N 1
ATOM 1327 C CA . VAL A 1 179 ? -17.950 1.922 4.277 1.00 96.69 179 VAL A CA 1
ATOM 1328 C C . VAL A 1 179 ? -17.950 3.057 5.301 1.00 96.69 179 VAL A C 1
ATOM 1330 O O . VAL A 1 179 ? -18.740 3.991 5.195 1.00 96.69 179 VAL A O 1
ATOM 1333 N N . SER A 1 180 ? -16.991 3.071 6.232 1.00 94.81 180 SER A N 1
ATOM 1334 C CA . SER A 1 180 ? -16.850 4.173 7.197 1.00 94.81 180 SER A CA 1
ATOM 1335 C C . SER A 1 180 ? -16.507 5.528 6.555 1.00 94.81 180 SER A C 1
ATOM 1337 O O . SER A 1 180 ? -16.661 6.574 7.185 1.00 94.81 180 SER A O 1
ATOM 1339 N N . LYS A 1 181 ? -16.038 5.520 5.300 1.00 94.12 181 LYS A N 1
ATOM 1340 C CA . LYS A 1 181 ? -15.757 6.706 4.480 1.00 94.12 181 LYS A CA 1
ATOM 1341 C C . LYS A 1 181 ? -16.895 7.042 3.506 1.00 94.12 181 LYS A C 1
ATOM 1343 O O . LYS A 1 181 ? -16.748 7.993 2.743 1.00 94.12 181 LYS A O 1
ATOM 1348 N N . GLY A 1 182 ? -18.018 6.322 3.565 1.00 96.31 182 GLY A N 1
ATOM 1349 C CA . GLY A 1 182 ? -19.228 6.602 2.787 1.00 96.31 182 GLY A CA 1
ATOM 1350 C C . GLY A 1 182 ? -19.331 5.872 1.447 1.00 96.31 182 GLY A C 1
ATOM 1351 O O . GLY A 1 182 ? -20.155 6.272 0.631 1.00 96.31 182 GLY A O 1
ATOM 1352 N N . TYR A 1 183 ? -18.508 4.848 1.209 1.00 97.75 183 TYR A N 1
ATOM 1353 C CA . TYR A 1 183 ? -18.654 3.951 0.056 1.00 97.75 183 TYR A CA 1
ATOM 1354 C C . TYR A 1 183 ? -19.646 2.819 0.354 1.00 97.75 183 TYR A C 1
ATOM 1356 O O . TYR A 1 183 ? -19.901 2.501 1.520 1.00 97.75 183 TYR A O 1
ATOM 1364 N N . GLU A 1 184 ? -20.173 2.183 -0.689 1.00 95.94 184 GLU A N 1
ATOM 1365 C CA . GLU A 1 184 ? -21.054 1.026 -0.536 1.00 95.94 184 GLU A CA 1
ATOM 1366 C C . GLU A 1 184 ? -20.256 -0.228 -0.130 1.00 95.94 184 GLU A C 1
ATOM 1368 O O . GLU A 1 184 ? -19.037 -0.323 -0.300 1.00 95.94 184 GLU A O 1
ATOM 1373 N N . GLY A 1 185 ? -20.931 -1.213 0.470 1.00 89.75 185 GLY A N 1
ATOM 1374 C CA . GLY A 1 185 ? -20.270 -2.399 1.039 1.00 89.75 185 GLY A CA 1
ATOM 1375 C C . GLY A 1 185 ? -19.599 -3.325 0.016 1.00 89.75 185 GLY A C 1
ATOM 1376 O O . GLY A 1 185 ? -18.723 -4.119 0.381 1.00 89.75 185 GLY A O 1
ATOM 1377 N N . ASP A 1 186 ? -20.012 -3.244 -1.244 1.00 89.06 186 ASP A N 1
ATOM 1378 C CA . ASP A 1 186 ? -19.500 -4.008 -2.378 1.00 89.06 186 ASP A CA 1
ATOM 1379 C C . ASP A 1 186 ? -18.531 -3.221 -3.271 1.00 89.06 186 ASP A C 1
ATOM 1381 O O . ASP A 1 186 ? -17.911 -3.834 -4.143 1.00 89.06 186 ASP A O 1
ATOM 1385 N N . ASP A 1 187 ? -18.321 -1.927 -3.008 1.00 96.06 187 ASP A N 1
ATOM 1386 C CA . ASP A 1 187 ? -17.362 -1.110 -3.749 1.00 96.06 187 ASP A CA 1
ATOM 1387 C C . ASP A 1 187 ? -15.920 -1.611 -3.552 1.00 96.06 187 ASP A C 1
ATOM 1389 O O . ASP A 1 187 ? -15.452 -1.872 -2.436 1.00 96.06 187 ASP A O 1
ATOM 1393 N N . ASP A 1 188 ? -15.176 -1.682 -4.657 1.00 97.44 188 ASP A N 1
ATOM 1394 C CA . ASP A 1 188 ? -13.729 -1.875 -4.639 1.00 97.44 188 ASP A CA 1
ATOM 1395 C C . ASP A 1 188 ? -13.030 -0.529 -4.437 1.00 97.44 188 ASP A C 1
ATOM 1397 O O . ASP A 1 188 ? -13.010 0.334 -5.317 1.00 97.44 188 ASP A O 1
ATOM 1401 N N . VAL A 1 189 ? -12.437 -0.349 -3.256 1.00 98.31 189 VAL A N 1
ATOM 1402 C CA . VAL A 1 189 ? -11.886 0.937 -2.813 1.00 98.31 189 VAL A CA 1
ATOM 1403 C C . VAL A 1 189 ? -10.439 0.769 -2.384 1.00 98.31 189 VAL A C 1
ATOM 1405 O O . VAL A 1 189 ? -10.092 -0.155 -1.650 1.00 98.31 189 VAL A O 1
ATOM 1408 N N . ILE A 1 190 ? -9.586 1.701 -2.805 1.00 98.44 190 ILE A N 1
ATOM 1409 C CA . ILE A 1 190 ? -8.192 1.783 -2.367 1.00 98.44 190 ILE A CA 1
ATOM 1410 C C . ILE A 1 190 ? -8.029 3.054 -1.541 1.00 98.44 190 ILE A C 1
ATOM 1412 O O . ILE A 1 190 ? -8.246 4.158 -2.035 1.00 98.44 190 ILE A O 1
ATOM 1416 N N . THR A 1 191 ? -7.602 2.900 -0.291 1.00 97.75 191 THR A N 1
ATOM 1417 C CA . THR A 1 191 ? -7.101 4.012 0.523 1.00 97.75 191 THR A CA 1
ATOM 1418 C C . THR A 1 191 ? -5.578 3.977 0.514 1.00 97.75 191 THR A C 1
ATOM 1420 O O . THR A 1 191 ? -4.980 2.959 0.867 1.00 97.75 191 THR A O 1
ATOM 1423 N N . CYS A 1 192 ? -4.948 5.083 0.123 1.00 97.12 192 CYS A N 1
ATOM 1424 C CA . CYS A 1 192 ? -3.495 5.230 0.145 1.00 97.12 192 CYS A CA 1
ATOM 1425 C C . CYS A 1 192 ? -3.066 6.089 1.336 1.00 97.12 192 CYS A C 1
ATOM 1427 O O . CYS A 1 192 ? -3.646 7.146 1.573 1.00 97.12 192 CYS A O 1
ATOM 1429 N N . ALA A 1 193 ? -2.024 5.666 2.049 1.00 95.38 193 ALA A N 1
ATOM 1430 C CA . ALA A 1 193 ? -1.439 6.420 3.154 1.00 95.38 193 ALA A CA 1
ATOM 1431 C C . ALA A 1 193 ? 0.090 6.352 3.124 1.00 95.38 193 ALA A C 1
ATOM 1433 O O . ALA A 1 193 ? 0.682 5.399 2.618 1.00 95.38 193 ALA A O 1
ATOM 1434 N N . MET A 1 194 ? 0.738 7.363 3.690 1.00 92.88 194 MET A N 1
ATOM 1435 C CA . MET A 1 194 ? 2.190 7.425 3.827 1.00 92.88 194 MET A CA 1
ATOM 1436 C C . MET A 1 194 ? 2.569 6.999 5.226 1.00 92.88 194 MET A C 1
ATOM 1438 O O . MET A 1 194 ? 2.188 7.650 6.193 1.00 92.88 194 MET A O 1
ATOM 1442 N N . VAL A 1 195 ? 3.297 5.897 5.338 1.00 92.25 195 VAL A N 1
ATOM 1443 C CA . VAL A 1 195 ? 3.537 5.274 6.638 1.00 92.25 195 VAL A CA 1
ATOM 1444 C C . VAL A 1 195 ? 4.997 4.884 6.807 1.00 92.25 195 VAL A C 1
ATOM 1446 O O . VAL A 1 195 ? 5.668 4.456 5.867 1.00 92.25 195 VAL A O 1
ATOM 1449 N N . GLU A 1 196 ? 5.489 5.022 8.032 1.00 89.81 196 GLU A N 1
ATOM 1450 C CA . GLU A 1 196 ? 6.666 4.293 8.501 1.00 89.81 196 GLU A CA 1
ATOM 1451 C C . GLU A 1 196 ? 6.279 2.872 8.938 1.00 89.81 196 GLU A C 1
ATOM 1453 O O . GLU A 1 196 ? 5.100 2.515 8.922 1.00 89.81 196 GLU A O 1
ATOM 1458 N N . SER A 1 197 ? 7.259 2.050 9.336 1.00 89.56 197 SER A N 1
ATOM 1459 C CA . SER A 1 197 ? 6.985 0.738 9.946 1.00 89.56 197 SER A CA 1
ATOM 1460 C C . SER A 1 197 ? 5.915 0.825 11.039 1.00 89.56 197 SER A C 1
ATOM 1462 O O . SER A 1 197 ? 5.985 1.741 11.860 1.00 89.56 197 SER A O 1
ATOM 1464 N N . PRO A 1 198 ? 5.009 -0.164 11.147 1.00 90.38 198 PRO A N 1
ATOM 1465 C CA . PRO A 1 198 ? 4.078 -0.224 12.260 1.00 90.38 198 PRO A CA 1
ATOM 1466 C C . PRO A 1 198 ? 4.820 -0.216 13.597 1.00 90.38 198 PRO A C 1
ATOM 1468 O O . PRO A 1 198 ? 5.747 -1.002 13.813 1.00 90.38 198 PRO A O 1
ATOM 1471 N N . ARG A 1 199 ? 4.380 0.650 14.509 1.00 90.06 199 ARG A N 1
ATOM 1472 C CA . ARG A 1 199 ? 4.740 0.568 15.924 1.00 90.06 199 ARG A CA 1
ATOM 1473 C C . ARG A 1 199 ? 3.773 -0.404 16.580 1.00 90.06 199 ARG A C 1
ATOM 1475 O O . ARG A 1 199 ? 2.563 -0.209 16.529 1.00 90.06 199 ARG A O 1
ATOM 1482 N N . LEU A 1 200 ? 4.302 -1.491 17.132 1.00 91.56 200 LEU A N 1
ATOM 1483 C CA . LEU A 1 200 ? 3.475 -2.500 17.783 1.00 91.56 200 LEU A CA 1
ATOM 1484 C C . LEU A 1 200 ? 3.232 -2.102 19.237 1.00 91.56 200 LEU A C 1
ATOM 1486 O O . LEU A 1 200 ? 4.178 -1.948 20.008 1.00 91.56 200 LEU A O 1
ATOM 1490 N N . HIS A 1 201 ? 1.959 -1.976 19.601 1.00 89.69 201 HIS A N 1
ATOM 1491 C CA . HIS A 1 201 ? 1.522 -1.716 20.968 1.00 89.69 201 HIS A CA 1
ATOM 1492 C C . HIS A 1 201 ? 1.098 -3.034 21.604 1.00 89.69 201 HIS A C 1
ATOM 1494 O O . HIS A 1 201 ? 0.130 -3.659 21.173 1.00 89.69 201 HIS A O 1
ATOM 1500 N N . PHE A 1 202 ? 1.863 -3.481 22.598 1.00 90.19 202 PHE A N 1
ATOM 1501 C CA . PHE A 1 202 ? 1.532 -4.681 23.354 1.00 90.19 202 PHE A CA 1
ATOM 1502 C C . PHE A 1 202 ? 0.496 -4.347 24.428 1.00 90.19 202 PHE A C 1
ATOM 1504 O O . PHE A 1 202 ? 0.770 -3.548 25.321 1.00 90.19 202 PHE A O 1
ATOM 1511 N N . ASP A 1 203 ? -0.665 -4.994 24.359 1.00 92.56 203 ASP A N 1
ATOM 1512 C CA . ASP A 1 203 ? -1.677 -4.941 25.409 1.00 92.56 203 ASP A CA 1
ATOM 1513 C C . ASP A 1 203 ? -2.542 -6.208 25.394 1.00 92.56 203 ASP A C 1
ATOM 1515 O O . ASP A 1 203 ? -3.519 -6.299 24.654 1.00 92.56 203 ASP A O 1
ATOM 1519 N N . ASP A 1 204 ? -2.194 -7.183 26.229 1.00 91.88 204 ASP A N 1
ATOM 1520 C CA . ASP A 1 204 ? -2.978 -8.416 26.404 1.00 91.88 204 ASP A CA 1
ATOM 1521 C C . ASP A 1 204 ? -3.881 -8.381 27.651 1.00 91.88 204 ASP A C 1
ATOM 1523 O O . ASP A 1 204 ? -4.517 -9.381 27.994 1.00 91.88 204 ASP A O 1
ATOM 1527 N N . VAL A 1 205 ? -3.933 -7.251 28.364 1.00 93.31 205 VAL A N 1
ATOM 1528 C CA . VAL A 1 205 ? -4.544 -7.176 29.704 1.00 93.31 205 VAL A CA 1
ATOM 1529 C C . VAL A 1 205 ? -5.746 -6.248 29.775 1.00 93.31 205 VAL A C 1
ATOM 1531 O O . VAL A 1 205 ? -6.610 -6.456 30.631 1.00 93.31 205 VAL A O 1
ATOM 1534 N N . SER A 1 206 ? -5.829 -5.235 28.914 1.00 95.69 206 SER A N 1
ATOM 1535 C CA . SER A 1 206 ? -6.962 -4.317 28.913 1.00 95.69 206 SER A CA 1
ATOM 1536 C C . SER A 1 206 ? -8.261 -5.042 28.586 1.00 95.69 206 SER A C 1
ATOM 1538 O O . SER A 1 206 ? -8.337 -5.856 27.669 1.00 95.69 206 SER A O 1
ATOM 1540 N N . GLN A 1 207 ? -9.297 -4.728 29.360 1.00 95.62 207 GLN A N 1
ATOM 1541 C CA . GLN A 1 207 ? -10.675 -5.179 29.135 1.00 95.62 207 GLN A CA 1
ATOM 1542 C C . GLN A 1 207 ? -11.641 -4.003 28.942 1.00 95.62 207 GLN A C 1
ATOM 1544 O O . GLN A 1 207 ? -12.777 -4.217 28.537 1.00 95.62 207 GLN A O 1
ATOM 1549 N N . GLU A 1 208 ? -11.164 -2.777 29.175 1.00 96.94 208 GLU A N 1
ATOM 1550 C CA . GLU A 1 208 ? -11.928 -1.536 29.070 1.00 96.94 208 GLU A CA 1
ATOM 1551 C C . GLU A 1 208 ? -11.362 -0.672 27.932 1.00 96.94 208 GLU A C 1
ATOM 1553 O O . GLU A 1 208 ? -10.132 -0.549 27.836 1.00 96.94 208 GLU A O 1
ATOM 1558 N N . PRO A 1 209 ? -12.209 -0.050 27.087 1.00 97.31 209 PRO A N 1
ATOM 1559 C CA . PRO A 1 209 ? -11.747 0.731 25.941 1.00 97.31 209 PRO A CA 1
ATOM 1560 C C . PRO A 1 209 ? -10.839 1.893 26.330 1.00 97.31 209 PRO A C 1
ATOM 1562 O O . PRO A 1 209 ? -9.804 2.073 25.707 1.00 97.31 209 PRO A O 1
ATOM 1565 N N . GLU A 1 210 ? -11.176 2.646 27.381 1.00 96.88 210 GLU A N 1
ATOM 1566 C CA . GLU A 1 210 ? -10.404 3.826 27.793 1.00 96.88 210 GLU A CA 1
ATOM 1567 C C . GLU A 1 210 ? -8.941 3.475 28.088 1.00 96.88 210 GLU A C 1
ATOM 1569 O O . GLU A 1 210 ? -8.028 4.137 27.598 1.00 96.88 210 GLU A O 1
ATOM 1574 N N . ARG A 1 211 ? -8.699 2.377 28.815 1.00 95.94 211 ARG A N 1
ATOM 1575 C CA . ARG A 1 211 ? -7.339 1.918 29.125 1.00 95.94 211 ARG A CA 1
ATOM 1576 C C . ARG A 1 211 ? -6.576 1.505 27.865 1.00 95.94 211 ARG A C 1
ATOM 1578 O O . ARG A 1 211 ? -5.427 1.908 27.698 1.00 95.94 211 ARG A O 1
ATOM 1585 N N . LEU A 1 212 ? -7.219 0.723 26.996 1.00 97.12 212 LEU A N 1
ATOM 1586 C CA . LEU A 1 212 ? -6.634 0.261 25.735 1.00 97.12 212 LEU A CA 1
ATOM 1587 C C . LEU A 1 212 ? -6.276 1.443 24.825 1.00 97.12 212 LEU A C 1
ATOM 1589 O O . LEU A 1 212 ? -5.149 1.551 24.342 1.00 97.12 212 LEU A O 1
ATOM 1593 N N . LEU A 1 213 ? -7.239 2.334 24.595 1.00 97.12 213 LEU A N 1
ATOM 1594 C CA . LEU A 1 213 ? -7.081 3.461 23.689 1.00 97.12 213 LEU A CA 1
ATOM 1595 C C . LEU A 1 213 ? -6.078 4.479 24.238 1.00 97.12 213 LEU A C 1
ATOM 1597 O O . LEU A 1 213 ? -5.303 5.017 23.455 1.00 97.12 213 LEU A O 1
ATOM 1601 N N . THR A 1 214 ? -5.992 4.661 25.562 1.00 95.38 214 THR A N 1
ATOM 1602 C CA . THR A 1 214 ? -4.949 5.494 26.190 1.00 95.38 214 THR A CA 1
ATOM 1603 C C . THR A 1 214 ? -3.549 4.988 25.854 1.00 95.38 214 THR A C 1
ATOM 1605 O O . THR A 1 214 ? -2.690 5.784 25.485 1.00 95.38 214 THR A O 1
ATOM 1608 N N . GLY A 1 215 ? -3.311 3.673 25.919 1.00 94.06 215 GLY A N 1
ATOM 1609 C CA . GLY A 1 215 ? -2.012 3.098 25.551 1.00 94.06 215 GLY A CA 1
ATOM 1610 C C . GLY A 1 215 ? -1.666 3.284 24.068 1.00 94.06 215 GLY A C 1
ATOM 1611 O O . GLY A 1 215 ? -0.505 3.500 23.719 1.00 94.06 215 GLY A O 1
ATOM 1612 N N . ILE A 1 216 ? -2.671 3.239 23.191 1.00 94.50 216 ILE A N 1
ATOM 1613 C CA . ILE A 1 216 ? -2.497 3.500 21.756 1.00 94.50 216 ILE A CA 1
ATOM 1614 C C . ILE A 1 216 ? -2.206 4.986 21.510 1.00 94.50 216 ILE A C 1
ATOM 1616 O O . ILE A 1 216 ? -1.259 5.303 20.791 1.00 94.50 216 ILE A O 1
ATOM 1620 N N . ALA A 1 217 ? -2.972 5.888 22.130 1.00 92.50 217 ALA A N 1
ATOM 1621 C CA . ALA A 1 217 ? -2.795 7.332 22.006 1.00 92.50 217 ALA A CA 1
ATOM 1622 C C . ALA A 1 217 ? -1.418 7.792 22.508 1.00 92.50 217 ALA A C 1
ATOM 1624 O O . ALA A 1 217 ? -0.738 8.537 21.804 1.00 92.50 217 ALA A O 1
ATOM 1625 N N . ASP A 1 218 ? -0.949 7.274 23.650 1.00 91.06 218 ASP A N 1
ATOM 1626 C CA . ASP A 1 218 ? 0.411 7.535 24.147 1.00 91.06 218 ASP A CA 1
ATOM 1627 C C . ASP A 1 218 ? 1.472 7.153 23.098 1.00 91.06 218 ASP A C 1
ATOM 1629 O O . ASP A 1 218 ? 2.394 7.914 22.797 1.00 91.06 218 ASP A O 1
ATOM 1633 N N . GLY A 1 219 ? 1.267 6.011 22.439 1.00 88.94 219 GLY A N 1
ATOM 1634 C CA . GLY A 1 219 ? 2.071 5.540 21.319 1.00 88.94 219 GLY A CA 1
ATOM 1635 C C . GLY A 1 219 ? 2.075 6.449 20.088 1.00 88.94 219 GLY A C 1
ATOM 1636 O O . GLY A 1 219 ? 3.135 6.688 19.493 1.00 88.94 219 GLY A O 1
ATOM 1637 N N . MET A 1 220 ? 0.904 6.972 19.720 1.00 89.25 220 MET A N 1
ATOM 1638 C CA . MET A 1 220 ? 0.727 7.929 18.621 1.00 89.25 220 MET A CA 1
ATOM 1639 C C . MET A 1 220 ? 1.517 9.223 18.876 1.00 89.25 220 MET A C 1
ATOM 1641 O O . MET A 1 220 ? 2.092 9.800 17.945 1.00 89.25 220 MET A O 1
ATOM 1645 N N . THR A 1 221 ? 1.628 9.627 20.144 1.00 87.06 221 THR A N 1
ATOM 1646 C CA . THR A 1 221 ? 2.349 10.827 20.596 1.00 87.06 221 THR A CA 1
ATOM 1647 C C . THR A 1 221 ? 3.720 10.538 21.216 1.00 87.06 221 THR A C 1
ATOM 1649 O O . THR A 1 221 ? 4.294 11.393 21.886 1.00 87.06 221 THR A O 1
ATOM 1652 N N . GLY A 1 222 ? 4.283 9.345 21.006 1.00 87.06 222 GLY A N 1
ATOM 1653 C CA . GLY A 1 222 ? 5.554 8.970 21.626 1.00 87.06 222 GLY A CA 1
ATOM 1654 C C . GLY A 1 222 ? 6.717 9.888 21.220 1.00 87.06 222 GLY A C 1
ATOM 1655 O O . GLY A 1 222 ? 6.831 10.304 20.062 1.00 87.06 222 GLY A O 1
ATOM 1656 N N . LEU A 1 223 ? 7.629 10.170 22.158 1.00 85.31 223 LEU A N 1
ATOM 1657 C CA . LEU A 1 223 ? 8.840 10.957 21.894 1.00 85.31 223 LEU A CA 1
ATOM 1658 C C . LEU A 1 223 ? 9.642 10.371 20.722 1.00 85.31 223 LEU A C 1
ATOM 1660 O O . LEU A 1 223 ? 9.873 9.166 20.641 1.00 85.31 223 LEU A O 1
ATOM 1664 N N . GLY A 1 224 ? 10.068 11.239 19.802 1.00 81.81 224 GLY A N 1
ATOM 1665 C CA . GLY A 1 224 ? 10.765 10.832 18.579 1.00 81.81 224 GLY A CA 1
ATOM 1666 C C . GLY A 1 224 ? 9.847 10.341 17.451 1.00 81.81 224 GLY A C 1
ATOM 1667 O O . GLY A 1 224 ? 10.352 9.932 16.408 1.00 81.81 224 GLY A O 1
ATOM 1668 N N . SER A 1 225 ? 8.517 10.378 17.611 1.00 82.25 225 SER A N 1
ATOM 1669 C CA . SER A 1 225 ? 7.600 10.240 16.473 1.00 82.25 225 SER A CA 1
ATOM 1670 C C . SER A 1 225 ? 7.584 11.501 15.611 1.00 82.25 225 SER A C 1
ATOM 1672 O O . SER A 1 225 ? 7.773 12.613 16.104 1.00 82.25 225 SER A O 1
ATOM 1674 N N . TRP A 1 226 ? 7.312 11.329 14.316 1.00 80.38 226 TRP A N 1
ATOM 1675 C CA . TRP A 1 226 ? 7.062 12.458 13.419 1.00 80.38 226 TRP A CA 1
ATOM 1676 C C . TRP A 1 226 ? 5.868 13.304 13.890 1.00 80.38 226 TRP A C 1
ATOM 1678 O O . TRP A 1 226 ? 5.911 14.532 13.816 1.00 80.38 226 TRP A O 1
ATOM 1688 N N . ASN A 1 227 ? 4.851 12.661 14.473 1.00 79.44 227 ASN A N 1
ATOM 1689 C CA . ASN A 1 227 ? 3.640 13.324 14.956 1.00 79.44 227 ASN A CA 1
ATOM 1690 C C . ASN A 1 227 ? 3.864 14.262 16.145 1.00 79.44 227 ASN A C 1
ATOM 1692 O O . ASN A 1 227 ? 3.088 15.197 16.332 1.00 79.44 227 ASN A O 1
ATOM 1696 N N . MET A 1 228 ? 4.950 14.078 16.903 1.00 78.81 228 MET A N 1
ATOM 1697 C CA . MET A 1 228 ? 5.368 15.045 17.925 1.00 78.81 228 MET A CA 1
ATOM 1698 C C . MET A 1 228 ? 5.865 16.366 17.329 1.00 78.81 228 MET A C 1
ATOM 1700 O O . MET A 1 228 ? 5.822 17.396 18.000 1.00 78.81 228 MET A O 1
ATOM 1704 N N . HIS A 1 229 ? 6.355 16.347 16.088 1.00 76.06 229 HIS A N 1
ATOM 1705 C CA . HIS A 1 229 ? 6.853 17.536 15.402 1.00 76.06 229 HIS A CA 1
ATOM 1706 C C . HIS A 1 229 ? 5.788 18.182 14.510 1.00 76.06 229 HIS A C 1
ATOM 1708 O O . HIS A 1 229 ? 5.627 19.402 14.530 1.00 76.06 229 HIS A O 1
ATOM 1714 N N . ALA A 1 230 ? 5.050 17.377 13.746 1.00 79.62 230 ALA A N 1
ATOM 1715 C CA . ALA A 1 230 ? 4.019 17.843 12.830 1.00 79.62 230 ALA A CA 1
ATOM 1716 C C . ALA A 1 230 ? 2.777 16.963 12.947 1.00 79.62 230 ALA A C 1
ATOM 1718 O O . ALA A 1 230 ? 2.867 15.748 12.815 1.00 79.62 230 ALA A O 1
ATOM 1719 N N . ARG A 1 231 ? 1.604 17.577 13.136 1.00 78.75 231 ARG A N 1
ATOM 1720 C CA . ARG A 1 231 ? 0.330 16.850 13.081 1.00 78.75 231 ARG A CA 1
ATOM 1721 C C . ARG A 1 231 ? 0.164 16.272 11.677 1.00 78.75 231 ARG A C 1
ATOM 1723 O O . ARG A 1 231 ? 0.014 17.036 10.726 1.00 78.75 231 ARG A O 1
ATOM 1730 N N . SER A 1 232 ? 0.220 14.952 11.559 1.00 81.25 232 SER A N 1
ATOM 1731 C CA . SER A 1 232 ? 0.036 14.246 10.294 1.00 81.25 232 SER A CA 1
ATOM 1732 C C . SER A 1 232 ? -0.992 13.133 10.436 1.00 81.25 232 SER A C 1
ATOM 1734 O O . SER A 1 232 ? -1.297 12.693 11.547 1.00 81.25 232 SER A O 1
ATOM 1736 N N . ASP A 1 233 ? -1.541 12.704 9.304 1.00 86.38 233 ASP A N 1
ATOM 1737 C CA . ASP A 1 233 ? -2.474 11.587 9.274 1.00 86.38 233 ASP A CA 1
ATOM 1738 C C . ASP A 1 233 ? -1.782 10.297 9.735 1.00 86.38 233 ASP A C 1
ATOM 1740 O O . ASP A 1 233 ? -0.630 10.018 9.396 1.00 86.38 233 ASP A O 1
ATOM 1744 N N . MET A 1 234 ? -2.503 9.489 10.511 1.00 90.12 234 MET A N 1
ATOM 1745 C CA . MET A 1 234 ? -2.019 8.221 11.052 1.00 90.12 234 MET A CA 1
ATOM 1746 C C . MET A 1 234 ? -2.913 7.067 10.625 1.00 90.12 234 MET A C 1
ATOM 1748 O O . MET A 1 234 ? -4.127 7.208 10.491 1.00 90.12 234 MET A O 1
ATOM 1752 N N . VAL A 1 235 ? -2.306 5.891 10.480 1.00 94.31 235 VAL A N 1
ATOM 1753 C CA . VAL A 1 235 ? -3.032 4.632 10.313 1.00 94.31 235 VAL A CA 1
ATOM 1754 C C . VAL A 1 235 ? -2.895 3.830 11.599 1.00 94.31 235 VAL A C 1
ATOM 1756 O O . VAL A 1 235 ? -1.797 3.404 11.954 1.00 94.31 235 VAL A O 1
ATOM 1759 N N . VAL A 1 236 ? -4.018 3.603 12.279 1.00 95.19 236 VAL A N 1
ATOM 1760 C CA . VAL A 1 236 ? -4.104 2.720 13.448 1.00 95.19 236 VAL A CA 1
ATOM 1761 C C . VAL A 1 236 ? -4.794 1.428 13.024 1.00 95.19 236 VAL A C 1
ATOM 1763 O O . VAL A 1 236 ? -5.926 1.448 12.545 1.00 95.19 236 VAL A O 1
ATOM 1766 N N . ALA A 1 237 ? -4.108 0.299 13.200 1.00 95.31 237 ALA A N 1
ATOM 1767 C CA . ALA A 1 237 ? -4.657 -1.029 12.953 1.00 95.31 237 ALA A CA 1
ATOM 1768 C C . ALA A 1 237 ? -4.937 -1.728 14.288 1.00 95.31 237 ALA A C 1
ATOM 1770 O O . ALA A 1 237 ? -4.035 -1.881 15.110 1.00 95.31 237 ALA A O 1
ATOM 1771 N N . LEU A 1 238 ? -6.178 -2.176 14.492 1.00 96.12 238 LEU A N 1
ATOM 1772 C CA . LEU A 1 238 ? -6.584 -2.918 15.686 1.00 96.12 238 LEU A CA 1
ATOM 1773 C C . LEU A 1 238 ? -6.756 -4.401 15.364 1.00 96.12 238 LEU A C 1
ATOM 1775 O O . LEU A 1 238 ? -7.405 -4.768 14.383 1.00 96.12 238 LEU A O 1
ATOM 1779 N N . GLY A 1 239 ? -6.209 -5.265 16.221 1.00 95.38 239 GLY A N 1
ATOM 1780 C CA . GLY A 1 239 ? -6.500 -6.693 16.168 1.00 95.38 239 GLY A CA 1
ATOM 1781 C C . GLY A 1 239 ? -7.971 -6.977 16.516 1.00 95.38 239 GLY A C 1
ATOM 1782 O O . GLY A 1 239 ? -8.583 -6.196 17.249 1.00 95.38 239 GLY A O 1
ATOM 1783 N N . PRO A 1 240 ? -8.551 -8.111 16.070 1.00 95.75 240 PRO A N 1
ATOM 1784 C CA . PRO A 1 240 ? -9.951 -8.451 16.351 1.00 95.75 240 PRO A CA 1
ATOM 1785 C C . PRO A 1 240 ? -10.329 -8.408 17.838 1.00 95.75 240 PRO A C 1
ATOM 1787 O O . PRO A 1 240 ? -11.429 -7.996 18.195 1.00 95.75 240 PRO A O 1
ATOM 1790 N N . GLN A 1 241 ? -9.410 -8.809 18.722 1.00 95.31 241 GLN A N 1
ATOM 1791 C CA . GLN A 1 241 ? -9.622 -8.770 20.169 1.00 95.31 241 GLN A CA 1
ATOM 1792 C C . GLN A 1 241 ? -9.750 -7.333 20.690 1.00 95.31 241 GLN A C 1
ATOM 1794 O O . GLN A 1 241 ? -10.702 -7.034 21.411 1.00 95.31 241 GLN A O 1
ATOM 1799 N N . HIS A 1 242 ? -8.825 -6.453 20.296 1.00 96.94 242 HIS A N 1
ATOM 1800 C CA . HIS A 1 242 ? -8.780 -5.041 20.690 1.00 96.94 242 HIS A CA 1
ATOM 1801 C C . HIS A 1 242 ? -9.959 -4.248 20.135 1.00 96.94 242 HIS A C 1
ATOM 1803 O O . HIS A 1 242 ? -10.633 -3.535 20.879 1.00 96.94 242 HIS A O 1
ATOM 1809 N N . ALA A 1 243 ? -10.279 -4.447 18.856 1.00 97.44 243 ALA A N 1
ATOM 1810 C CA . ALA A 1 243 ? -11.487 -3.895 18.253 1.00 97.44 243 ALA A CA 1
ATOM 1811 C C . ALA A 1 243 ? -12.747 -4.377 18.998 1.00 97.44 243 ALA A C 1
ATOM 1813 O O . ALA A 1 243 ? -13.649 -3.594 19.291 1.00 97.44 243 ALA A O 1
ATOM 1814 N N . GLY A 1 244 ? -12.781 -5.658 19.382 1.00 97.88 244 GLY A N 1
ATOM 1815 C CA . GLY A 1 244 ? -13.879 -6.248 20.142 1.00 97.88 244 GLY A CA 1
ATOM 1816 C C . GLY A 1 244 ? -14.071 -5.660 21.544 1.00 97.88 244 GLY A C 1
ATOM 1817 O O . GLY A 1 244 ? -15.209 -5.606 22.003 1.00 97.88 244 GLY A O 1
ATOM 1818 N N . ILE A 1 245 ? -13.008 -5.211 22.224 1.00 98.06 245 ILE A N 1
ATOM 1819 C CA . ILE A 1 245 ? -13.120 -4.494 23.512 1.00 98.06 245 ILE A CA 1
ATOM 1820 C C . ILE A 1 245 ? -13.939 -3.213 23.323 1.00 98.06 245 ILE A C 1
ATOM 1822 O O . ILE A 1 245 ? -14.917 -2.998 24.034 1.00 98.06 245 ILE A O 1
ATOM 1826 N N . CYS A 1 246 ? -13.591 -2.417 22.311 1.00 98.38 246 CYS A N 1
ATOM 1827 C CA . CYS A 1 246 ? -14.281 -1.168 21.993 1.00 98.38 246 CYS A CA 1
ATOM 1828 C C . CYS A 1 246 ? -15.741 -1.417 21.579 1.00 98.38 246 CYS A C 1
ATOM 1830 O O . CYS A 1 246 ? -16.661 -0.796 22.111 1.00 98.38 246 CYS A O 1
ATOM 1832 N N . ALA A 1 247 ? -15.970 -2.385 20.688 1.00 98.31 247 ALA A N 1
ATOM 1833 C CA . ALA A 1 247 ? -17.310 -2.703 20.201 1.00 98.31 247 ALA A CA 1
ATOM 1834 C C . ALA A 1 247 ? -18.247 -3.233 21.302 1.00 98.31 247 ALA A C 1
ATOM 1836 O O . ALA A 1 247 ? -19.420 -2.868 21.332 1.00 98.31 247 ALA A O 1
ATOM 1837 N N . ARG A 1 248 ? -17.751 -4.049 22.249 1.00 98.06 248 ARG A N 1
ATOM 1838 C CA . ARG A 1 248 ? -18.554 -4.523 23.397 1.00 98.06 248 ARG A CA 1
ATOM 1839 C C . ARG A 1 248 ? -18.987 -3.393 24.331 1.00 98.06 248 ARG A C 1
ATOM 1841 O O . ARG A 1 248 ? -20.026 -3.518 24.968 1.00 98.06 248 ARG A O 1
ATOM 1848 N N . ALA A 1 249 ? -18.223 -2.307 24.383 1.00 98.00 249 ALA A N 1
ATOM 1849 C CA . ALA A 1 249 ? -18.588 -1.091 25.102 1.00 98.00 249 ALA A CA 1
ATOM 1850 C C . ALA A 1 249 ? -19.498 -0.150 24.287 1.00 98.00 249 ALA A C 1
ATOM 1852 O O . ALA A 1 249 ? -19.789 0.957 24.730 1.00 98.00 249 ALA A O 1
ATOM 1853 N N . GLY A 1 250 ? -19.947 -0.570 23.099 1.00 97.94 250 GLY A N 1
ATOM 1854 C CA . GLY A 1 250 ? -20.838 0.208 22.239 1.00 97.94 250 GLY A CA 1
ATOM 1855 C C . GLY A 1 250 ? -20.138 1.243 21.357 1.00 97.94 250 GLY A C 1
ATOM 1856 O O . GLY A 1 250 ? -20.830 2.037 20.727 1.00 97.94 250 GLY A O 1
ATOM 1857 N N . MET A 1 251 ? -18.801 1.247 21.279 1.00 98.31 251 MET A N 1
ATOM 1858 C CA . MET A 1 251 ? -18.073 2.175 20.409 1.00 98.31 251 MET A CA 1
ATOM 1859 C C . MET A 1 251 ? -18.100 1.706 18.950 1.00 98.31 251 MET A C 1
ATOM 1861 O O . MET A 1 251 ? -17.683 0.585 18.627 1.00 98.31 251 MET A O 1
ATOM 1865 N N . SER A 1 252 ? -18.531 2.590 18.053 1.00 96.75 252 SER A N 1
ATOM 1866 C CA . SER A 1 252 ? -18.332 2.430 16.611 1.00 96.75 252 SER A CA 1
ATOM 1867 C C . SER A 1 252 ? -16.874 2.703 16.219 1.00 96.75 252 SER A C 1
ATOM 1869 O O . SER A 1 252 ? -16.100 3.286 16.985 1.00 96.75 252 SER A O 1
ATOM 1871 N N . ARG A 1 253 ? -16.494 2.352 14.983 1.00 95.69 253 ARG A N 1
ATOM 1872 C CA . ARG A 1 253 ? -15.199 2.756 14.409 1.00 95.69 253 ARG A CA 1
ATOM 1873 C C . ARG A 1 253 ? -15.014 4.277 14.459 1.00 95.69 253 ARG A C 1
ATOM 1875 O O . ARG A 1 253 ? -13.916 4.749 14.744 1.00 95.69 253 ARG A O 1
ATOM 1882 N N . ALA A 1 254 ? -16.079 5.038 14.198 1.00 95.69 254 ALA A N 1
ATOM 1883 C CA . ALA A 1 254 ? -16.047 6.497 14.230 1.00 95.69 254 ALA A CA 1
ATOM 1884 C C . ALA A 1 254 ? -15.828 7.046 15.649 1.00 95.69 254 ALA A C 1
ATOM 1886 O O . ALA A 1 254 ? -15.113 8.037 15.803 1.00 95.69 254 ALA A O 1
ATOM 1887 N N . ASP A 1 255 ? -16.388 6.397 16.673 1.00 97.38 255 ASP A N 1
ATOM 1888 C CA . ASP A 1 255 ? -16.163 6.772 18.075 1.00 97.38 255 ASP A CA 1
ATOM 1889 C C . ASP A 1 255 ? -14.716 6.499 18.490 1.00 97.38 255 ASP A C 1
ATOM 1891 O O . ASP A 1 255 ? -14.080 7.364 19.082 1.00 97.38 255 ASP A O 1
ATOM 1895 N N . VAL A 1 256 ? -14.164 5.338 18.113 1.00 97.50 256 VAL A N 1
ATOM 1896 C CA . VAL A 1 256 ? -12.751 5.002 18.361 1.00 97.50 256 VAL A CA 1
ATOM 1897 C C . VAL A 1 256 ? -11.817 5.982 17.652 1.00 97.50 256 VAL A C 1
ATOM 1899 O O . VAL A 1 256 ? -10.882 6.487 18.265 1.00 97.50 256 VAL A O 1
ATOM 1902 N N . HIS A 1 257 ? -12.079 6.281 16.376 1.00 95.56 257 HIS A N 1
ATOM 1903 C CA . HIS A 1 257 ? -11.302 7.267 15.627 1.00 95.56 257 HIS A CA 1
ATOM 1904 C C . HIS A 1 257 ? -11.335 8.633 16.314 1.00 95.56 257 HIS A C 1
ATOM 1906 O O . HIS A 1 257 ? -10.284 9.230 16.509 1.00 95.56 257 HIS A O 1
ATOM 1912 N N . ARG A 1 258 ? -12.526 9.118 16.689 1.00 95.88 258 ARG A N 1
ATOM 1913 C CA . ARG A 1 258 ? -12.698 10.414 17.357 1.00 95.88 258 ARG A CA 1
ATOM 1914 C C . ARG A 1 258 ? -11.947 10.469 18.682 1.00 95.88 258 ARG A C 1
ATOM 1916 O O . ARG A 1 258 ? -11.209 11.416 18.898 1.00 95.88 258 ARG A O 1
ATOM 1923 N N . TRP A 1 259 ? -12.072 9.427 19.500 1.00 96.62 259 TRP A N 1
ATOM 1924 C CA . TRP A 1 259 ? -11.384 9.335 20.785 1.00 96.62 259 TRP A CA 1
ATOM 1925 C C . TRP A 1 259 ? -9.860 9.436 20.636 1.00 96.62 259 TRP A C 1
ATOM 1927 O O . TRP A 1 259 ? -9.210 10.083 21.442 1.00 96.62 259 TRP A O 1
ATOM 1937 N N . LEU A 1 260 ? -9.280 8.818 19.599 1.00 94.38 260 LEU A N 1
ATOM 1938 C CA . LEU A 1 260 ? -7.827 8.815 19.377 1.00 94.38 260 LEU A CA 1
ATOM 1939 C C . LEU A 1 260 ? -7.269 10.138 18.822 1.00 94.38 260 LEU A C 1
ATOM 1941 O O . LEU A 1 260 ? -6.051 10.316 18.833 1.00 94.38 260 LEU A O 1
ATOM 1945 N N . VAL A 1 261 ? -8.113 11.024 18.279 1.00 90.31 261 VAL A N 1
ATOM 1946 C CA . VAL A 1 261 ? -7.673 12.292 17.660 1.00 90.31 261 VAL A CA 1
ATOM 1947 C C . VAL A 1 261 ? -8.054 13.544 18.457 1.00 90.31 261 VAL A C 1
ATOM 1949 O O . VAL A 1 261 ? -7.600 14.630 18.090 1.00 90.31 261 VAL A O 1
ATOM 1952 N N . GLU A 1 262 ? -8.891 13.409 19.489 1.00 83.94 262 GLU A N 1
ATOM 1953 C CA . GLU A 1 262 ? -9.242 14.471 20.450 1.00 83.94 262 GLU A CA 1
ATOM 1954 C C . GLU A 1 262 ? -8.177 14.618 21.546 1.00 83.94 262 GLU A C 1
ATOM 1956 O O . GLU A 1 262 ? -7.837 15.787 21.856 1.00 83.94 262 GLU A O 1
#